Protein AF-A0ABD3T5F2-F1 (afdb_monomer)

InterPro domains:
  IPR038213 IFI6/IFI27-like domain superfamily [G3DSA:6.10.110.10] (235-286)
  IPR051712 Mono-ADP-ribosyltransferase and antiviral protein [PTHR45740] (71-198)

Secondary structure (DSSP, 8-state):
-PPPPPPP-----------------------------------------S-------S----TT-----S--SSEEEEPPTTSHHHHHHHHHHHHTT-EEEEEEEEE-HHHHHHHHHHHHHHHHHH-TT---EEEEEEEE--S-HHHHHHH---GGGS---TT-S-EEEESSHHHHHHHHTTS-TTSPPEEEEEEEEEPTT---TT--EEEES-GGGEEEEEEEEEE--HHHHHHHTTS-HHHHHHHHHHHHHHHHHHHHHHHHHHHHTT---HHHHHHHHHHHHHHHHHHH--

pLDDT: mean 71.48, std 24.85, range [22.48, 98.62]

Foldseek 3Di:
DDDDDDDDDDDDDDDDDDDDDDDDDDDDDDDDDDDDDDDDDDDDDDDDDPDDDPPDPPDDDDPPPDPQPVPDQKDKAKDDPPPPVVVVVQVLCVVVVWAFDTKIFIGGVVLVVLLVVVVVVVCVVVDVPDDWDKDWWKAWALDDPVCCSNPNDDLVRPDDDPPHRKGKTFNRCVVNVVVQVPHDPPDFGKMFTKIFTDDPPDDDPDDGMDIGPDRSRIDGGMIITTDDDVVVVVVCVVQPPVNVVVVVVVVVVVVVVVVVVVVVVVVVVPPPDVVVVVVVVVVVVVVVVVVVVD

Solvent-accessible surface area (backbone atoms only — not comparable to full-atom values): 18739 Å² total; per-residue (Å²): 139,85,88,84,83,85,84,79,87,83,89,80,82,87,85,86,82,89,82,82,91,81,91,80,89,77,90,75,91,76,84,91,77,82,87,85,79,91,87,83,88,79,91,76,97,68,89,81,76,88,81,81,79,76,85,68,81,84,78,76,76,75,91,75,81,64,84,73,69,87,58,71,79,45,47,79,45,74,59,55,87,87,36,71,70,44,48,53,53,49,52,61,34,49,77,69,76,40,47,71,75,47,44,31,40,48,49,31,64,68,56,50,51,48,28,49,53,43,52,52,48,55,35,61,77,63,35,91,85,50,79,79,48,69,43,77,33,26,32,44,53,73,71,57,67,69,56,40,59,77,68,43,67,57,44,87,75,36,73,88,46,101,81,52,67,46,46,65,32,21,73,50,61,69,68,29,48,66,58,30,67,73,35,64,91,85,56,88,49,40,38,35,42,25,45,34,64,52,68,80,85,70,81,55,103,76,68,54,64,49,78,44,80,52,49,52,40,47,39,67,42,32,47,35,28,52,54,75,64,66,70,60,52,62,69,53,63,76,58,49,76,72,50,59,56,45,51,52,49,46,64,58,42,57,60,49,52,59,53,52,54,51,51,53,55,46,65,74,66,75,69,79,52,69,67,59,57,52,52,52,51,52,53,51,53,54,51,55,54,55,63,73,75,108

Mean predicted aligned error: 16.89 Å

Sequence (294 aa):
MCWSANASDGQYDGMLSTETLHTISDNVHTSCSHCPCVNERNQDNRSVPFGQDTDLCPFGLDISGIPVKQQEQYILEELKPGLPEYDTIVANFSRMKIKVTKIVRLQNMGLLERFKAEEDKVKKDRGNDANLIVRYLYHATCIKKKHICENGLDQSSSTHGSKGHSLYFSIDPRKCLQNSMQCNRQDEKMILKCRVILNEQVSPKDLTEYVVHEHRRVLVEYIIFFEVDSEQQANEGGVTEGSVAAKWKSFIGDTRGSWFATAQATAAFGLTNEVTRLMIGLFIGILTMLLHHL

Structure (mmCIF, N/CA/C/O backbone):
data_AF-A0ABD3T5F2-F1
#
_entry.id   AF-A0ABD3T5F2-F1
#
loop_
_atom_site.group_PDB
_atom_site.id
_atom_site.type_symbol
_atom_site.label_atom_id
_atom_site.label_alt_id
_atom_site.label_comp_id
_atom_site.label_asym_id
_atom_site.label_entity_id
_atom_site.label_seq_id
_atom_site.pdbx_PDB_ins_code
_atom_site.Cartn_x
_atom_site.Cartn_y
_atom_site.Cartn_z
_atom_site.occupancy
_atom_site.B_iso_or_equiv
_atom_site.auth_seq_id
_atom_site.auth_comp_id
_atom_site.auth_asym_id
_atom_site.auth_atom_id
_atom_site.pdbx_PDB_model_num
ATOM 1 N N . MET A 1 1 ? 9.177 24.584 18.451 1.00 28.83 1 MET A N 1
ATOM 2 C CA . MET A 1 1 ? 9.431 25.814 17.672 1.00 28.83 1 MET A CA 1
ATOM 3 C C . MET A 1 1 ? 9.346 25.431 16.205 1.00 28.83 1 MET A C 1
ATOM 5 O O . MET A 1 1 ? 10.206 24.696 15.746 1.00 28.83 1 MET A O 1
ATOM 9 N N . CYS A 1 2 ? 8.264 25.804 15.519 1.00 22.48 2 CYS A N 1
ATOM 10 C CA . CYS A 1 2 ? 8.088 25.536 14.090 1.00 22.48 2 CYS A CA 1
ATOM 11 C C . CYS A 1 2 ? 8.539 26.767 13.306 1.00 22.48 2 CYS A C 1
ATOM 13 O O . CYS A 1 2 ? 8.088 27.872 13.602 1.00 22.48 2 CYS A O 1
ATOM 15 N N . TRP A 1 3 ? 9.423 26.579 12.332 1.00 23.50 3 TRP A N 1
ATOM 16 C CA . TRP A 1 3 ? 9.768 27.609 11.358 1.00 23.50 3 TRP A CA 1
ATOM 17 C C . TRP A 1 3 ? 8.867 27.462 10.134 1.00 23.50 3 TRP A C 1
ATOM 19 O O . TRP A 1 3 ? 8.753 26.378 9.569 1.00 23.50 3 TRP A O 1
ATOM 29 N N . SER A 1 4 ? 8.218 28.564 9.758 1.00 25.14 4 SER A N 1
ATOM 30 C CA . SER A 1 4 ? 7.523 28.732 8.480 1.00 25.14 4 SER A CA 1
ATOM 31 C C . SER A 1 4 ? 8.441 29.543 7.573 1.00 25.14 4 SER A C 1
ATOM 33 O O . SER A 1 4 ? 8.843 30.641 7.952 1.00 25.14 4 SER A O 1
ATOM 35 N N . ALA A 1 5 ? 8.793 29.006 6.408 1.00 29.17 5 ALA A N 1
ATOM 36 C CA . ALA A 1 5 ? 9.503 29.751 5.378 1.00 29.17 5 ALA A CA 1
ATOM 37 C C . ALA A 1 5 ? 8.500 30.181 4.302 1.00 29.17 5 ALA A C 1
ATOM 39 O O . ALA A 1 5 ? 7.864 29.345 3.662 1.00 29.17 5 ALA A O 1
ATOM 40 N N . ASN A 1 6 ? 8.365 31.499 4.151 1.00 26.34 6 ASN A N 1
ATOM 41 C CA . ASN A 1 6 ? 7.679 32.153 3.045 1.00 26.34 6 ASN A CA 1
ATOM 42 C C . ASN A 1 6 ? 8.460 31.900 1.750 1.00 26.34 6 ASN A C 1
ATOM 44 O O . ASN A 1 6 ? 9.657 32.179 1.694 1.00 26.34 6 ASN A O 1
ATOM 48 N N . ALA A 1 7 ? 7.777 31.416 0.716 1.00 29.95 7 ALA A N 1
ATOM 49 C CA . ALA A 1 7 ? 8.278 31.434 -0.651 1.00 29.95 7 ALA A CA 1
ATOM 50 C C . ALA A 1 7 ? 7.695 32.665 -1.354 1.00 29.95 7 ALA A C 1
ATOM 52 O O . ALA A 1 7 ? 6.478 32.806 -1.452 1.00 29.95 7 ALA A O 1
ATOM 53 N N . SER A 1 8 ? 8.574 33.566 -1.783 1.00 31.08 8 SER A N 1
ATOM 54 C CA . SER A 1 8 ? 8.256 34.750 -2.577 1.00 31.08 8 SER A CA 1
ATOM 55 C C . SER A 1 8 ? 8.452 34.474 -4.068 1.00 31.08 8 SER A C 1
ATOM 57 O O . SER A 1 8 ? 9.501 33.975 -4.473 1.00 31.08 8 SER A O 1
ATOM 59 N N . ASP A 1 9 ? 7.413 34.829 -4.817 1.00 32.81 9 ASP A N 1
ATOM 60 C CA . ASP A 1 9 ? 7.273 35.151 -6.240 1.00 32.81 9 ASP A CA 1
ATOM 61 C C . ASP A 1 9 ? 8.496 35.029 -7.165 1.00 32.81 9 ASP A C 1
ATOM 63 O O . ASP A 1 9 ? 9.466 35.782 -7.081 1.00 32.81 9 ASP A O 1
ATOM 67 N N . GLY A 1 10 ? 8.359 34.130 -8.145 1.00 32.34 10 GLY A N 1
ATOM 68 C CA . GLY A 1 10 ? 9.157 34.076 -9.367 1.00 32.34 10 GLY A CA 1
ATOM 69 C C . GLY A 1 10 ? 8.292 34.423 -10.578 1.00 32.34 10 GLY A C 1
ATOM 70 O O . GLY A 1 10 ? 7.458 33.633 -11.012 1.00 32.34 10 GLY A O 1
ATOM 71 N N . GLN A 1 11 ? 8.508 35.628 -11.089 1.00 29.92 11 GLN A N 1
ATOM 72 C CA . GLN A 1 11 ? 7.936 36.242 -12.282 1.00 29.92 11 GLN A CA 1
ATOM 73 C C . GLN A 1 11 ? 8.409 35.514 -13.557 1.00 29.92 11 GLN A C 1
ATOM 75 O O . GLN A 1 11 ? 9.611 35.361 -13.764 1.00 29.92 11 GLN A O 1
ATOM 80 N N . TYR A 1 12 ? 7.482 35.085 -14.419 1.00 32.47 12 TYR A N 1
ATOM 81 C CA . TYR A 1 12 ? 7.777 34.632 -15.784 1.00 32.47 12 TYR A CA 1
ATOM 82 C C . TYR A 1 12 ? 6.865 35.376 -16.763 1.00 32.47 12 TYR A C 1
ATOM 84 O O . TYR A 1 12 ? 5.653 35.163 -16.783 1.00 32.47 12 TYR A O 1
ATOM 92 N N . ASP A 1 13 ? 7.478 36.268 -17.542 1.00 32.16 13 ASP A N 1
ATOM 93 C CA . ASP A 1 13 ? 6.874 36.971 -18.673 1.00 32.16 13 ASP A CA 1
ATOM 94 C C . ASP A 1 13 ? 6.954 36.122 -19.951 1.00 32.16 13 ASP A C 1
ATOM 96 O O . ASP A 1 13 ? 7.803 35.240 -20.097 1.00 32.16 13 ASP A O 1
ATOM 100 N N . GLY A 1 14 ? 6.004 36.380 -20.848 1.00 30.50 14 GLY A N 1
ATOM 101 C CA . GLY A 1 14 ? 5.586 35.496 -21.930 1.00 30.50 14 GLY A CA 1
ATOM 102 C C . GLY A 1 14 ? 6.513 35.391 -23.142 1.00 30.50 14 GLY A C 1
ATOM 103 O O . GLY A 1 14 ? 7.480 36.124 -23.294 1.00 30.50 14 GLY A O 1
ATOM 104 N N . MET A 1 15 ? 6.114 34.534 -24.084 1.00 28.25 15 MET A N 1
ATOM 105 C CA . MET A 1 15 ? 5.840 34.972 -25.456 1.00 28.25 15 MET A CA 1
ATOM 106 C C . MET A 1 15 ? 5.037 33.922 -26.233 1.00 28.25 15 MET A C 1
ATOM 108 O O . MET A 1 15 ? 5.179 32.716 -26.056 1.00 28.25 15 MET A O 1
ATOM 112 N N . LEU A 1 16 ? 4.156 34.461 -27.071 1.00 31.14 16 LEU A N 1
ATOM 113 C CA . LEU A 1 16 ? 3.182 33.821 -27.942 1.00 31.14 16 LEU A CA 1
ATOM 114 C C . LEU A 1 16 ? 3.845 33.160 -29.161 1.00 31.14 16 LEU A C 1
ATOM 116 O O . LEU A 1 16 ? 4.722 33.763 -29.774 1.00 31.14 16 LEU A O 1
ATOM 120 N N . SER A 1 17 ? 3.290 32.040 -29.627 1.00 31.95 17 SER A N 1
ATOM 121 C CA . SER A 1 17 ? 3.065 31.859 -31.065 1.00 31.95 17 SER A CA 1
ATOM 122 C C . SER A 1 17 ? 1.793 31.052 -31.307 1.00 31.95 17 SER A C 1
ATOM 124 O O . SER A 1 17 ? 1.679 29.882 -30.949 1.00 31.95 17 SER A O 1
ATOM 126 N N . THR A 1 18 ? 0.825 31.732 -31.902 1.00 33.09 18 THR A N 1
ATOM 127 C CA . THR A 1 18 ? -0.340 31.191 -32.594 1.00 33.09 18 THR A CA 1
ATOM 128 C C . THR A 1 18 ? 0.095 30.368 -33.798 1.00 33.09 18 THR A C 1
ATOM 130 O O . THR A 1 18 ? 0.932 30.866 -34.539 1.00 33.09 18 THR A O 1
ATOM 133 N N . GLU A 1 19 ? -0.533 29.218 -34.057 1.00 32.22 19 GLU A N 1
ATOM 134 C CA . GLU A 1 19 ? -0.834 28.781 -35.428 1.00 32.22 19 GLU A CA 1
ATOM 135 C C . GLU A 1 19 ? -1.902 27.662 -35.472 1.00 32.22 19 GLU A C 1
ATOM 137 O O . GLU A 1 19 ? -1.758 26.587 -34.901 1.00 32.22 19 GLU A O 1
ATOM 142 N N . THR A 1 20 ? -2.986 28.004 -36.174 1.00 32.91 20 THR A N 1
ATOM 143 C CA . THR A 1 20 ? -3.736 27.205 -37.160 1.00 32.91 20 THR A CA 1
ATOM 144 C C . THR A 1 20 ? -4.578 25.999 -36.715 1.00 32.91 20 THR A C 1
ATOM 146 O O . THR A 1 20 ? -4.135 24.857 -36.637 1.00 32.91 20 THR A O 1
ATOM 149 N N . LEU A 1 21 ? -5.881 26.281 -36.576 1.00 28.44 21 LEU A N 1
ATOM 150 C CA . LEU A 1 21 ? -7.000 25.339 -36.636 1.00 28.44 21 LEU A CA 1
ATOM 151 C C . LEU A 1 21 ? -7.127 24.706 -38.033 1.00 28.44 21 LEU A C 1
ATOM 153 O O . LEU A 1 21 ? -7.341 25.418 -39.012 1.00 28.44 21 LEU A O 1
ATOM 157 N N . HIS A 1 22 ? -7.161 23.375 -38.091 1.00 32.00 22 HIS A N 1
ATOM 158 C CA . HIS A 1 22 ? -7.867 22.646 -39.142 1.00 32.00 22 HIS A CA 1
ATOM 159 C C . HIS A 1 22 ? -8.922 21.738 -38.514 1.00 32.00 22 HIS A C 1
ATOM 161 O O . HIS A 1 22 ? -8.627 20.800 -37.779 1.00 32.00 22 HIS A O 1
ATOM 167 N N . THR A 1 23 ? -10.175 22.073 -38.799 1.00 31.78 23 THR A N 1
ATOM 168 C CA . THR A 1 23 ? -11.369 21.298 -38.485 1.00 31.78 23 THR A CA 1
ATOM 169 C C . THR A 1 23 ? -11.531 20.231 -39.563 1.00 31.78 23 THR A C 1
ATOM 171 O O . THR A 1 23 ? -11.734 20.570 -40.727 1.00 31.78 23 THR A O 1
ATOM 174 N N . ILE A 1 24 ? -11.459 18.954 -39.194 1.00 32.56 24 ILE A N 1
ATOM 175 C CA . ILE A 1 24 ? -12.004 17.861 -40.006 1.00 32.56 24 ILE A CA 1
ATOM 176 C C . ILE A 1 24 ? -12.948 17.084 -39.099 1.00 32.56 24 ILE A C 1
ATOM 178 O O . ILE A 1 24 ? -12.547 16.464 -38.116 1.00 32.56 24 ILE A O 1
ATOM 182 N N . SER A 1 25 ? -14.230 17.238 -39.408 1.00 33.00 25 SER A N 1
ATOM 183 C CA . SER A 1 25 ? -15.340 16.476 -38.863 1.00 33.00 25 SER A CA 1
ATOM 184 C C . SER A 1 25 ? -15.449 15.218 -39.708 1.00 33.00 25 SER A C 1
ATOM 186 O O . SER A 1 25 ? -15.743 15.350 -40.893 1.00 33.00 25 SER A O 1
ATOM 188 N N . ASP A 1 26 ? -15.294 14.043 -39.107 1.00 33.06 26 ASP A N 1
ATOM 189 C CA . ASP A 1 26 ? -15.784 12.806 -39.703 1.00 33.06 26 ASP A CA 1
ATOM 190 C C . ASP A 1 26 ? -16.545 11.978 -38.667 1.00 33.06 26 ASP A C 1
ATOM 192 O O . ASP A 1 26 ? -16.041 11.586 -37.613 1.00 33.06 26 ASP A O 1
ATOM 196 N N . ASN A 1 27 ? -17.815 11.767 -39.007 1.00 37.28 27 ASN A N 1
ATOM 197 C CA . ASN A 1 27 ? -18.759 10.869 -38.370 1.00 37.28 27 ASN A CA 1
ATOM 198 C C . ASN A 1 27 ? -18.234 9.434 -38.410 1.00 37.28 27 ASN A C 1
ATOM 200 O O . ASN A 1 27 ? -18.050 8.878 -39.491 1.00 37.28 27 ASN A O 1
ATOM 204 N N . VAL A 1 28 ? -18.141 8.784 -37.251 1.00 38.09 28 VAL A N 1
ATOM 205 C CA . VAL A 1 28 ? -18.078 7.323 -37.188 1.00 38.09 28 VAL A CA 1
ATOM 206 C C . VAL A 1 28 ? -19.118 6.820 -36.191 1.00 38.09 28 VAL A C 1
ATOM 208 O O . VAL A 1 28 ? -18.902 6.756 -34.983 1.00 38.09 28 VAL A O 1
ATOM 211 N N . HIS A 1 29 ? -20.270 6.432 -36.736 1.00 37.03 29 HIS A N 1
ATOM 212 C CA . HIS A 1 29 ? -21.126 5.421 -36.133 1.00 37.03 29 HIS A CA 1
ATOM 213 C C . HIS A 1 29 ? -20.368 4.090 -36.158 1.00 37.03 29 HIS A C 1
ATOM 215 O O . HIS A 1 29 ? -20.123 3.558 -37.238 1.00 37.03 29 HIS A O 1
ATOM 221 N N . THR A 1 30 ? -20.056 3.514 -34.994 1.00 37.28 30 THR A N 1
ATOM 222 C CA . THR A 1 30 ? -19.816 2.066 -34.917 1.00 37.28 30 THR A CA 1
ATOM 223 C C . THR A 1 30 ? -20.655 1.472 -33.801 1.00 37.28 30 THR A C 1
ATOM 225 O O . THR A 1 30 ? -20.531 1.810 -32.627 1.00 37.28 30 THR A O 1
ATOM 228 N N . SER A 1 31 ? -21.573 0.623 -34.235 1.00 33.50 31 SER A N 1
ATOM 229 C CA . SER A 1 31 ? -22.502 -0.180 -33.463 1.00 33.50 31 SER A CA 1
ATOM 230 C C . SER A 1 31 ? -21.791 -1.155 -32.528 1.00 33.50 31 SER A C 1
ATOM 232 O O . SER A 1 31 ? -20.887 -1.884 -32.930 1.00 33.50 31 SER A O 1
ATOM 234 N N . CYS A 1 32 ? -22.283 -1.203 -31.294 1.00 36.16 32 CYS A N 1
ATOM 235 C CA . CYS A 1 32 ? -22.024 -2.246 -30.316 1.00 36.16 32 CYS A CA 1
ATOM 236 C C . CYS A 1 32 ? -22.645 -3.569 -30.795 1.00 36.16 32 CYS A C 1
ATOM 238 O O . CYS A 1 32 ? -23.859 -3.651 -30.988 1.00 36.16 32 CYS A O 1
ATOM 240 N N . SER A 1 33 ? -21.830 -4.609 -30.975 1.00 34.91 33 SER A N 1
ATOM 241 C CA . SER A 1 33 ? -22.320 -5.968 -31.203 1.00 34.91 33 SER A CA 1
ATOM 242 C C . SER A 1 33 ? -21.349 -7.013 -30.648 1.00 34.91 33 SER A C 1
ATOM 244 O O . SER A 1 33 ? -20.241 -7.155 -31.150 1.00 34.91 33 SER A O 1
ATOM 246 N N . HIS A 1 34 ? -21.858 -7.783 -29.680 1.00 34.38 34 HIS A N 1
ATOM 247 C CA . HIS A 1 34 ? -21.460 -9.145 -29.297 1.00 34.38 34 HIS A CA 1
ATOM 248 C 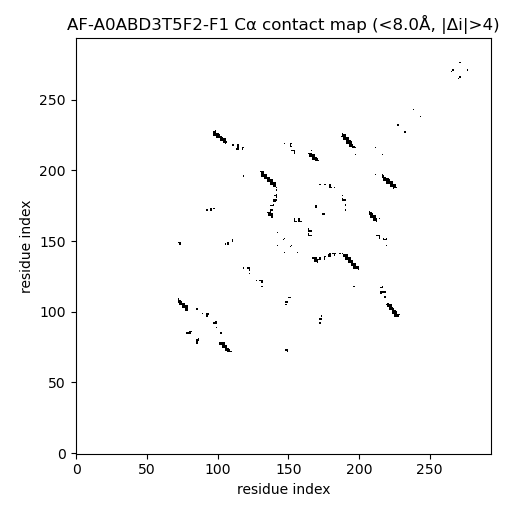C . HIS A 1 34 ? -20.176 -9.346 -28.468 1.00 34.38 34 HIS A C 1
ATOM 250 O O . HIS A 1 34 ? -19.074 -9.475 -28.990 1.00 34.38 34 HIS A O 1
ATOM 256 N N . CYS A 1 35 ? -20.379 -9.554 -27.160 1.00 32.34 35 CYS A N 1
ATOM 257 C CA . CYS A 1 35 ? -19.562 -10.453 -26.342 1.00 32.34 35 CYS A CA 1
ATOM 258 C C . CYS A 1 35 ? -20.026 -11.905 -26.550 1.00 32.34 35 CYS A C 1
ATOM 260 O O . CYS A 1 35 ? -21.187 -12.200 -26.252 1.00 32.34 35 CYS A O 1
ATOM 262 N N . PRO A 1 36 ? -19.146 -12.836 -26.947 1.00 43.31 36 PRO A N 1
ATOM 263 C CA . PRO A 1 36 ? -19.339 -14.250 -26.687 1.00 43.31 36 PRO A CA 1
ATOM 264 C C . PRO A 1 36 ? -18.500 -14.664 -25.472 1.00 43.31 36 PRO A C 1
ATOM 266 O O . PRO A 1 36 ? -17.280 -14.796 -25.537 1.00 43.31 36 PRO A O 1
ATOM 269 N N . CYS A 1 37 ? -19.178 -14.878 -24.348 1.00 32.53 37 CYS A N 1
ATOM 270 C CA . CYS A 1 37 ? -18.655 -15.692 -23.260 1.00 32.53 37 CYS A CA 1
ATOM 271 C C . CYS A 1 37 ? -18.854 -17.181 -23.610 1.00 32.53 37 CYS A C 1
ATOM 273 O O . CYS A 1 37 ? -19.873 -17.530 -24.202 1.00 32.53 37 CYS A O 1
ATOM 275 N N . VAL A 1 38 ? -17.962 -18.035 -23.090 1.00 34.22 38 VAL A N 1
ATOM 276 C CA . VAL A 1 38 ? -18.136 -19.488 -22.849 1.00 34.22 38 VAL A CA 1
ATOM 277 C C . VAL A 1 38 ? -17.776 -20.449 -24.000 1.00 34.22 38 VAL A C 1
ATOM 279 O O . VAL A 1 38 ? -18.595 -20.723 -24.869 1.00 34.22 38 VAL A O 1
ATOM 282 N N . ASN A 1 39 ? -16.573 -21.044 -23.933 1.00 31.69 39 ASN A N 1
ATOM 283 C CA . ASN A 1 39 ? -16.289 -22.483 -23.703 1.00 31.69 39 ASN A CA 1
ATOM 284 C C . ASN A 1 39 ? -14.924 -22.877 -24.302 1.00 31.69 39 ASN A C 1
ATOM 286 O O . ASN A 1 39 ? -14.735 -22.746 -25.500 1.00 31.69 39 ASN A O 1
ATOM 290 N N . GLU A 1 40 ? -14.025 -23.457 -23.502 1.00 33.22 40 GLU A N 1
ATOM 291 C CA . GLU A 1 40 ? -13.683 -24.882 -23.638 1.00 33.22 40 GLU A CA 1
ATOM 292 C C . GLU A 1 40 ? -12.780 -25.372 -22.498 1.00 33.22 40 GLU A C 1
ATOM 294 O O . GLU A 1 40 ? -11.864 -24.700 -22.027 1.00 33.22 40 GLU A O 1
ATOM 299 N N . ARG A 1 41 ? -13.124 -26.570 -22.023 1.00 39.78 41 ARG A N 1
ATOM 300 C CA . ARG A 1 41 ? -12.440 -27.342 -20.991 1.00 39.78 41 ARG A CA 1
ATOM 301 C C . ARG A 1 41 ? -11.144 -27.899 -21.567 1.00 39.78 41 ARG A C 1
ATOM 303 O O . ARG A 1 41 ? -11.191 -28.546 -22.606 1.00 39.78 41 ARG A O 1
ATOM 310 N N . ASN A 1 42 ? -10.048 -27.812 -20.821 1.00 36.59 42 ASN A N 1
ATOM 311 C CA . ASN A 1 42 ? -9.025 -28.845 -20.905 1.00 36.59 42 ASN A CA 1
ATOM 312 C C . ASN A 1 42 ? -8.476 -29.144 -19.506 1.00 36.59 42 ASN A C 1
ATOM 314 O O . ASN A 1 42 ? -7.996 -28.255 -18.805 1.00 36.59 42 ASN A O 1
ATOM 318 N N . GLN A 1 43 ? -8.670 -30.388 -19.075 1.00 38.97 43 GLN A N 1
ATOM 319 C CA . GLN A 1 43 ? -8.193 -30.922 -17.807 1.00 38.97 43 GLN A CA 1
ATOM 320 C C . GLN A 1 43 ? -6.776 -31.438 -18.022 1.00 38.97 43 GLN A C 1
ATOM 322 O O . GLN A 1 43 ? -6.607 -32.394 -18.766 1.00 38.97 43 GLN A O 1
ATOM 327 N N . ASP A 1 44 ? -5.799 -30.875 -17.316 1.00 34.31 44 ASP A N 1
ATOM 328 C CA . ASP A 1 44 ? -4.543 -31.572 -17.055 1.00 34.31 44 ASP A CA 1
ATOM 329 C C . ASP A 1 44 ? -4.094 -31.337 -15.611 1.00 34.31 44 ASP A C 1
ATOM 331 O O . ASP A 1 44 ? -3.871 -30.217 -15.148 1.00 34.31 44 ASP A O 1
ATOM 335 N N . ASN A 1 45 ? -3.999 -32.452 -14.888 1.00 44.78 45 ASN A N 1
ATOM 336 C CA . ASN A 1 45 ? -3.545 -32.564 -13.510 1.00 44.78 45 ASN A CA 1
ATOM 337 C C . ASN A 1 45 ? -2.057 -32.198 -13.404 1.00 44.78 45 ASN A C 1
ATOM 339 O O . ASN A 1 45 ? -1.187 -33.027 -13.676 1.00 44.78 45 ASN A O 1
ATOM 343 N N . ARG A 1 46 ? -1.753 -30.993 -12.912 1.00 35.25 46 ARG A N 1
ATOM 344 C CA . ARG A 1 46 ? -0.470 -30.676 -12.268 1.00 35.25 46 ARG A CA 1
ATOM 345 C C . ARG A 1 46 ? -0.700 -29.833 -11.015 1.00 35.25 46 ARG A C 1
ATOM 347 O O . ARG A 1 46 ? -1.507 -28.913 -10.997 1.00 35.25 46 ARG A O 1
ATOM 354 N N . SER A 1 47 ? 0.018 -30.206 -9.961 1.00 36.94 47 SER A N 1
ATOM 355 C CA . SER A 1 47 ? 0.053 -29.590 -8.633 1.00 36.94 47 SER A CA 1
ATOM 356 C C . SER A 1 47 ? 0.126 -28.058 -8.676 1.00 36.94 47 SER A C 1
ATOM 358 O O . SER A 1 47 ? 1.053 -27.496 -9.258 1.00 36.94 47 SER A O 1
ATOM 360 N N . VAL A 1 48 ? -0.842 -27.419 -8.018 1.00 33.81 48 VAL A N 1
ATOM 361 C CA . VAL A 1 48 ? -1.070 -25.969 -7.968 1.00 33.81 48 VAL A CA 1
ATOM 362 C C . VAL A 1 48 ? 0.010 -25.272 -7.119 1.00 33.81 48 VAL A C 1
ATOM 364 O O . VAL A 1 48 ? 0.136 -25.598 -5.936 1.00 33.81 48 VAL A O 1
ATOM 367 N N . PRO A 1 49 ? 0.781 -24.307 -7.656 1.00 40.88 49 PRO A N 1
ATOM 368 C CA . PRO A 1 49 ? 1.563 -23.391 -6.839 1.00 40.88 49 PRO A CA 1
ATOM 369 C C . PRO A 1 49 ? 0.661 -22.264 -6.308 1.00 40.88 49 PRO A C 1
ATOM 371 O O . PRO A 1 49 ? -0.282 -21.833 -6.966 1.00 40.88 49 PRO A O 1
ATOM 374 N N . PHE A 1 50 ? 0.950 -21.805 -5.091 1.00 44.00 50 PHE A N 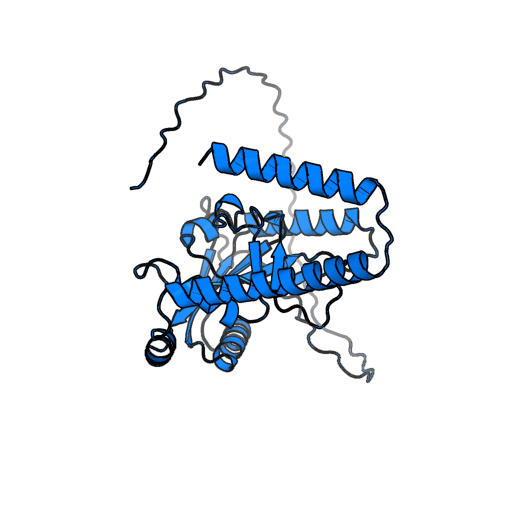1
ATOM 375 C CA . PHE A 1 50 ? 0.252 -20.724 -4.393 1.00 44.00 50 PHE A CA 1
ATOM 376 C C . PHE A 1 50 ? -0.018 -19.485 -5.278 1.00 44.00 50 PHE A C 1
ATOM 378 O O . PHE A 1 50 ? 0.925 -18.862 -5.757 1.00 44.00 50 PHE A O 1
ATOM 385 N N . GLY A 1 51 ? -1.299 -19.100 -5.381 1.00 40.84 51 GLY A N 1
ATOM 386 C CA . GLY A 1 51 ? -1.773 -17.729 -5.623 1.00 40.84 51 GLY A CA 1
ATOM 387 C C . GLY A 1 51 ? -1.576 -17.152 -7.028 1.00 40.84 51 GLY A C 1
ATOM 388 O O . GLY A 1 51 ? -0.709 -16.308 -7.222 1.00 40.84 51 GLY A O 1
ATOM 389 N N . GLN A 1 52 ? -2.429 -17.536 -7.980 1.00 35.62 52 GLN A N 1
ATOM 390 C CA . GLN A 1 52 ? -2.708 -16.711 -9.159 1.00 35.62 52 GLN A CA 1
ATOM 391 C C . GLN A 1 52 ? -3.958 -15.879 -8.863 1.00 35.62 52 GLN A C 1
ATOM 393 O O . GLN A 1 52 ? -5.070 -16.407 -8.853 1.00 35.62 52 GLN A O 1
ATOM 398 N N . ASP A 1 53 ? -3.757 -14.597 -8.560 1.00 45.16 53 ASP A N 1
ATOM 399 C CA . ASP A 1 53 ? -4.836 -13.616 -8.506 1.00 45.16 53 ASP A CA 1
ATOM 400 C C . ASP A 1 53 ? -5.430 -13.487 -9.915 1.00 45.16 53 ASP A C 1
ATOM 402 O O . ASP A 1 53 ? -4.721 -13.232 -10.887 1.00 45.16 53 ASP A O 1
ATOM 406 N N . THR A 1 54 ? -6.732 -13.722 -10.040 1.00 39.69 54 THR A N 1
ATOM 407 C CA . THR A 1 54 ? -7.477 -13.506 -11.281 1.00 39.69 54 THR A CA 1
ATOM 408 C C . THR A 1 54 ? -7.445 -12.023 -11.638 1.00 39.69 54 THR A C 1
ATOM 410 O O . THR A 1 54 ? -7.919 -11.204 -10.848 1.00 39.69 54 THR A O 1
ATOM 413 N N . ASP A 1 55 ? -6.936 -11.695 -12.826 1.00 41.16 55 ASP A N 1
ATOM 414 C CA . ASP A 1 55 ? -7.003 -10.366 -13.438 1.00 41.16 55 ASP A CA 1
ATOM 415 C C . ASP A 1 55 ? -8.471 -9.945 -13.635 1.00 41.16 55 ASP A C 1
ATOM 417 O O . ASP A 1 55 ? -9.087 -10.166 -14.679 1.00 41.16 55 ASP A O 1
ATOM 421 N N . LEU A 1 56 ? -9.066 -9.353 -12.599 1.00 44.53 56 LEU A N 1
ATOM 422 C CA . LEU A 1 56 ? -10.323 -8.625 -12.710 1.00 44.53 56 LEU A CA 1
ATOM 423 C C . LEU A 1 56 ? -10.061 -7.377 -13.561 1.00 44.53 56 LEU A C 1
ATOM 425 O O . LEU A 1 56 ? -9.214 -6.553 -13.215 1.00 44.53 56 LEU A O 1
ATOM 429 N N . CYS A 1 57 ? -10.779 -7.247 -14.681 1.00 41.81 57 CYS A N 1
ATOM 430 C CA . CYS A 1 57 ? -10.723 -6.075 -15.552 1.00 41.81 57 CYS A CA 1
ATOM 431 C C . CYS A 1 57 ? -10.885 -4.785 -14.728 1.00 41.81 57 CYS A C 1
ATOM 433 O O . CYS A 1 57 ? -11.925 -4.607 -14.083 1.00 41.81 57 CYS A O 1
ATOM 435 N N . PRO A 1 58 ? -9.902 -3.870 -14.741 1.00 48.00 58 PRO A N 1
ATOM 436 C CA . PRO A 1 58 ? -9.979 -2.668 -13.945 1.00 48.00 58 PRO A CA 1
ATOM 437 C C . PRO A 1 58 ? -10.782 -1.633 -14.743 1.00 48.00 58 PRO A C 1
ATOM 439 O O . PRO A 1 58 ? -10.316 -1.117 -15.753 1.00 48.00 58 PRO A O 1
ATOM 442 N N . PHE A 1 59 ? -11.986 -1.331 -14.257 1.00 56.38 59 PHE A N 1
ATOM 443 C CA . PHE A 1 59 ? -12.780 -0.145 -14.608 1.00 56.38 59 PHE A CA 1
ATOM 444 C C . PHE A 1 59 ? -13.527 -0.208 -15.953 1.00 56.38 59 PHE A C 1
ATOM 446 O O . PHE A 1 59 ? -13.138 0.373 -16.964 1.00 56.38 59 PHE A O 1
ATOM 453 N N . GLY A 1 60 ? -14.679 -0.884 -15.926 1.00 41.31 60 GLY A N 1
ATOM 454 C CA . GLY A 1 60 ? -15.754 -0.645 -16.884 1.00 41.31 60 GLY A CA 1
ATOM 455 C C . GLY A 1 60 ? -16.421 0.709 -16.624 1.00 41.31 60 GLY A C 1
ATOM 456 O O . GLY A 1 60 ? -16.586 1.112 -15.475 1.00 41.31 60 GLY A O 1
ATOM 457 N N . LEU A 1 61 ? -16.770 1.382 -17.721 1.00 46.53 61 LEU A N 1
ATOM 458 C CA . LEU A 1 61 ? -17.573 2.602 -17.827 1.00 46.53 61 LEU A CA 1
ATOM 459 C C . LEU A 1 61 ? -18.625 2.742 -16.710 1.00 46.53 61 LEU A C 1
ATOM 461 O O . LEU A 1 61 ? -19.331 1.785 -16.390 1.00 46.53 61 LEU A O 1
ATOM 465 N N . ASP A 1 62 ? -18.763 3.956 -16.171 1.00 48.62 62 ASP A N 1
ATOM 466 C CA . ASP A 1 62 ? -19.872 4.334 -15.290 1.00 48.62 62 ASP A CA 1
ATOM 467 C C . ASP A 1 62 ? -21.214 3.949 -15.944 1.00 48.62 62 ASP A C 1
ATOM 469 O O . ASP A 1 62 ? -21.534 4.374 -17.057 1.00 48.62 62 ASP A O 1
ATOM 473 N N . ILE A 1 63 ? -21.992 3.133 -15.225 1.00 55.19 63 ILE A N 1
ATOM 474 C CA . ILE A 1 63 ? -23.302 2.583 -15.609 1.00 55.19 63 ILE A CA 1
ATOM 475 C C . ILE A 1 63 ? -24.320 3.692 -15.959 1.00 55.19 63 ILE A C 1
ATOM 477 O O . ILE A 1 63 ? -25.340 3.417 -16.589 1.00 55.19 63 ILE A O 1
ATOM 481 N N . SER A 1 64 ? -24.073 4.947 -15.577 1.00 60.31 64 SER A N 1
ATOM 482 C CA . SER A 1 64 ? -25.058 6.024 -15.667 1.00 60.31 64 SER A CA 1
ATOM 483 C C . SER A 1 64 ? -25.061 6.833 -16.970 1.00 60.31 64 SER A C 1
ATOM 485 O O . SER A 1 64 ? -26.049 7.518 -17.231 1.00 60.31 64 SER A O 1
ATOM 487 N N . GLY A 1 65 ? -24.014 6.787 -17.807 1.00 45.03 65 GLY A N 1
ATOM 488 C CA . GLY A 1 65 ? -23.965 7.582 -19.049 1.00 45.03 65 GLY A CA 1
ATOM 489 C C . GLY A 1 65 ? -24.094 9.105 -18.843 1.00 45.03 65 GLY A C 1
ATOM 490 O O . GLY A 1 65 ? -24.418 9.833 -19.783 1.00 45.03 65 GLY A O 1
ATOM 491 N N . ILE A 1 66 ? -23.868 9.598 -17.621 1.00 48.78 66 ILE A N 1
ATOM 492 C CA . ILE A 1 66 ? -23.929 11.022 -17.276 1.00 48.78 66 ILE A CA 1
ATOM 493 C C . ILE A 1 66 ? -22.566 11.655 -17.597 1.00 48.78 66 ILE A C 1
ATOM 495 O O . ILE A 1 66 ? -21.537 11.071 -17.254 1.00 48.78 66 ILE A O 1
ATOM 499 N N . PRO A 1 67 ? -22.509 12.850 -18.223 1.00 45.31 67 PRO A N 1
ATOM 500 C CA . PRO A 1 67 ? -21.250 13.548 -18.436 1.00 45.31 67 PRO A CA 1
ATOM 501 C C . PRO A 1 67 ? -20.564 13.785 -17.090 1.00 45.31 67 PRO A C 1
ATOM 503 O O . PRO A 1 67 ? -21.051 14.529 -16.235 1.00 45.31 67 PRO A O 1
ATOM 506 N N . VAL A 1 68 ? -19.425 13.117 -16.937 1.00 49.06 68 VAL A N 1
ATOM 507 C CA . VAL A 1 68 ? -18.433 13.267 -15.879 1.00 49.06 68 VAL A CA 1
ATOM 508 C C . VAL A 1 68 ? -18.141 14.759 -15.691 1.00 49.06 68 VAL A C 1
ATOM 510 O O . VAL A 1 68 ? -17.353 15.354 -16.424 1.00 49.06 68 VAL A O 1
ATOM 513 N N . LYS A 1 69 ? -18.820 15.403 -14.735 1.00 50.41 69 LYS A N 1
ATOM 514 C CA . LYS A 1 69 ? -18.545 16.789 -14.333 1.00 50.41 69 LYS A CA 1
ATOM 515 C C . LYS A 1 69 ? -17.126 16.836 -13.786 1.00 50.41 69 LYS A C 1
ATOM 517 O O . LYS A 1 69 ? -17.021 16.537 -12.607 1.00 50.41 69 LYS A O 1
ATOM 522 N N . GLN A 1 70 ? -16.103 17.135 -14.607 1.00 53.62 70 GLN A N 1
ATOM 523 C CA . GLN A 1 70 ? -14.677 17.277 -14.224 1.00 53.62 70 GLN A CA 1
ATOM 524 C C . GLN A 1 70 ? -14.404 16.621 -12.862 1.00 53.62 70 GLN A C 1
ATOM 526 O O . GLN A 1 70 ? -14.247 17.299 -11.845 1.00 53.62 70 GLN A O 1
ATOM 531 N N . GLN A 1 71 ? -14.604 15.295 -12.858 1.00 56.56 71 GLN A N 1
ATOM 532 C CA . GLN A 1 71 ? -14.892 14.517 -11.657 1.00 56.56 71 GLN A CA 1
ATOM 533 C C . GLN A 1 71 ? -13.649 14.478 -10.786 1.00 56.56 71 GLN A C 1
ATOM 535 O O . GLN A 1 71 ? -12.526 14.610 -11.271 1.00 56.56 71 GLN A O 1
ATOM 540 N N . GLU A 1 72 ? -13.888 14.338 -9.490 1.00 76.44 72 GLU A N 1
ATOM 541 C CA . GLU A 1 72 ? -12.891 14.210 -8.437 1.00 76.44 72 GLU A CA 1
ATOM 542 C C . GLU A 1 72 ? -11.645 13.438 -8.909 1.00 76.44 72 GLU A C 1
ATOM 544 O O . GLU A 1 72 ? -11.751 12.394 -9.550 1.00 76.44 72 GLU A O 1
ATOM 549 N N . GLN A 1 73 ? -10.449 13.948 -8.584 1.00 91.06 73 GLN A N 1
ATOM 550 C CA . GLN A 1 73 ? -9.166 13.357 -9.005 1.00 91.06 73 GLN A CA 1
ATOM 551 C C . GLN A 1 73 ? -9.000 11.889 -8.566 1.00 91.06 73 GLN A C 1
ATOM 553 O O . GLN A 1 73 ? -8.141 11.174 -9.083 1.00 91.06 73 GLN A O 1
ATOM 558 N N . TYR A 1 74 ? -9.801 11.454 -7.595 1.00 96.00 74 TYR A N 1
ATOM 559 C CA . TYR A 1 74 ? -9.847 10.099 -7.082 1.00 96.00 74 TYR A CA 1
ATOM 560 C C . TYR A 1 74 ? -11.228 9.783 -6.494 1.00 96.00 74 TYR A C 1
ATOM 562 O O . TYR A 1 74 ? -11.928 10.677 -6.025 1.00 96.00 74 TYR A O 1
ATOM 570 N N . ILE A 1 75 ? -11.572 8.497 -6.444 1.00 96.00 75 ILE A N 1
ATOM 571 C CA . ILE A 1 75 ? -12.765 7.957 -5.783 1.00 96.00 75 ILE A CA 1
ATOM 572 C C . ILE A 1 75 ? -12.320 7.141 -4.565 1.00 96.00 75 ILE A C 1
ATOM 574 O O . ILE A 1 75 ? -11.341 6.391 -4.617 1.00 96.00 75 ILE A O 1
ATOM 578 N N . LEU A 1 76 ? -13.042 7.289 -3.453 1.00 97.12 76 LEU A N 1
ATOM 579 C CA . LEU A 1 76 ? -12.856 6.501 -2.236 1.00 97.12 76 LEU A CA 1
ATOM 580 C C . LEU A 1 76 ? -14.072 5.608 -2.012 1.00 97.12 76 LEU A C 1
ATOM 582 O O . LEU A 1 76 ? -15.142 6.089 -1.648 1.00 97.12 76 LEU A O 1
ATOM 586 N N . GLU A 1 77 ? -13.890 4.306 -2.189 1.00 97.56 77 GLU A N 1
ATOM 587 C CA . GLU A 1 77 ? -14.944 3.310 -2.015 1.00 97.56 77 GLU A CA 1
ATOM 588 C C . GLU A 1 77 ? -14.713 2.540 -0.711 1.00 97.56 77 GLU A C 1
ATOM 590 O O . GLU A 1 77 ? -13.701 1.859 -0.547 1.00 97.56 77 GLU A O 1
ATOM 595 N N . GLU A 1 78 ? -15.635 2.651 0.245 1.00 98.31 78 GLU A N 1
ATOM 596 C CA . GLU A 1 78 ? -15.581 1.834 1.458 1.00 98.31 78 GLU A CA 1
ATOM 597 C C . GLU A 1 78 ? -16.015 0.398 1.150 1.00 98.31 78 GLU A C 1
ATOM 599 O O . GLU A 1 78 ? -17.130 0.151 0.683 1.00 98.31 78 GLU A O 1
ATOM 604 N N . LEU A 1 79 ? -15.124 -0.555 1.421 1.00 98.19 79 LEU A N 1
ATOM 605 C CA . LEU A 1 79 ? -15.382 -1.966 1.171 1.00 98.19 79 LEU A CA 1
ATOM 606 C C . LEU A 1 79 ? -16.299 -2.541 2.250 1.00 98.19 79 LEU A C 1
ATOM 608 O O . LEU A 1 79 ? -16.062 -2.369 3.446 1.00 98.19 79 LEU A O 1
ATOM 612 N N . LYS A 1 80 ? -17.322 -3.280 1.817 1.00 98.06 80 LYS A N 1
ATOM 613 C CA . LYS A 1 80 ? -18.278 -3.943 2.710 1.00 98.06 80 LYS A CA 1
ATOM 614 C C . LYS A 1 80 ? -17.808 -5.359 3.085 1.00 98.06 80 LYS A C 1
ATOM 616 O O . LYS A 1 80 ? -17.233 -6.039 2.232 1.00 98.06 80 LYS A O 1
ATOM 621 N N . PRO A 1 81 ? -18.098 -5.832 4.313 1.00 98.12 81 PRO A N 1
ATOM 622 C CA . PRO A 1 81 ? -17.878 -7.225 4.701 1.00 98.12 81 PRO A CA 1
ATOM 623 C C . PRO A 1 81 ? -18.559 -8.222 3.756 1.00 98.12 81 PRO A C 1
ATOM 625 O O . PRO A 1 81 ? -19.651 -7.947 3.251 1.00 98.12 81 PRO A O 1
ATOM 628 N N . GLY A 1 82 ? -17.927 -9.377 3.532 1.00 97.38 82 GLY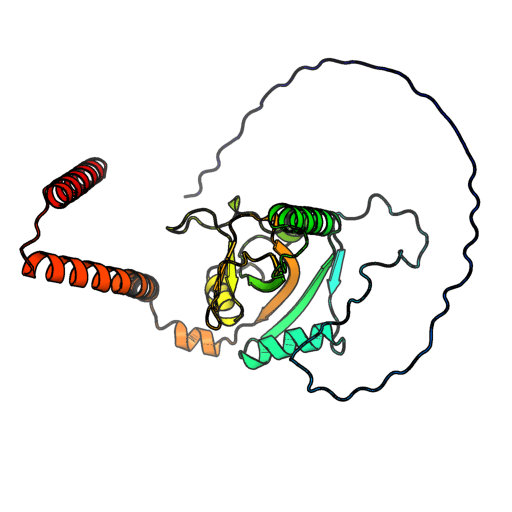 A N 1
ATOM 629 C CA . GLY A 1 82 ? -18.405 -10.413 2.608 1.00 97.38 82 GLY A CA 1
ATOM 630 C C . GLY A 1 82 ? -17.923 -10.246 1.164 1.00 97.38 82 GLY A C 1
ATOM 631 O O . GLY A 1 82 ? -18.131 -11.137 0.341 1.00 97.38 82 GLY A O 1
ATOM 632 N N . LEU A 1 83 ? -17.267 -9.126 0.835 1.00 97.19 83 LEU A N 1
ATOM 633 C CA . LEU A 1 83 ? -16.496 -9.018 -0.401 1.00 97.19 83 LEU A CA 1
ATOM 634 C C . LEU A 1 83 ? -15.165 -9.775 -0.232 1.00 97.19 83 LEU A C 1
ATOM 636 O O . LEU A 1 83 ? -14.458 -9.511 0.745 1.00 97.19 83 LEU A O 1
ATOM 640 N N . PRO A 1 84 ? -14.748 -10.629 -1.192 1.00 97.56 84 PRO A N 1
ATOM 641 C CA . PRO A 1 84 ? -13.519 -11.424 -1.067 1.00 97.56 84 PRO A CA 1
ATOM 642 C C . PRO A 1 84 ? -12.267 -10.596 -0.749 1.00 97.56 84 PRO A C 1
ATOM 644 O O . PRO A 1 84 ? -11.395 -11.017 0.011 1.00 97.56 84 PRO A O 1
ATOM 647 N N . GLU A 1 85 ? -12.188 -9.389 -1.305 1.00 96.62 85 GLU A N 1
ATOM 648 C CA . GLU A 1 85 ? -11.092 -8.452 -1.071 1.00 96.62 85 GLU A CA 1
ATOM 649 C C . GLU A 1 85 ? -11.065 -7.909 0.362 1.00 96.62 85 GLU A C 1
ATOM 651 O O . GLU A 1 85 ? -9.999 -7.877 0.984 1.00 96.62 85 GLU A O 1
ATOM 656 N N . TYR A 1 86 ? -12.232 -7.538 0.904 1.00 98.31 86 TYR A N 1
ATOM 657 C CA . TYR A 1 86 ? -12.374 -7.112 2.297 1.00 98.31 86 TYR A CA 1
ATOM 658 C C . TYR A 1 86 ? -11.948 -8.245 3.231 1.00 98.31 86 TYR A C 1
ATOM 660 O O . TYR A 1 86 ? -11.063 -8.062 4.069 1.00 98.31 86 TYR A O 1
ATOM 668 N N . ASP A 1 87 ? -12.517 -9.435 3.033 1.00 97.81 87 ASP A N 1
ATOM 669 C CA . ASP A 1 87 ? -12.301 -10.590 3.904 1.00 97.81 87 ASP A CA 1
ATOM 670 C C . ASP A 1 87 ? -10.831 -11.033 3.892 1.00 97.81 87 ASP A C 1
ATOM 672 O O . ASP A 1 87 ? -10.263 -11.349 4.938 1.00 97.81 87 ASP A O 1
ATOM 676 N N . THR A 1 88 ? -10.172 -10.974 2.731 1.00 97.50 88 THR A N 1
ATOM 677 C CA . THR A 1 88 ? -8.739 -11.280 2.598 1.00 97.50 88 THR A CA 1
ATOM 678 C C . THR A 1 88 ? -7.874 -10.296 3.383 1.00 97.50 88 THR A C 1
ATOM 680 O O . THR A 1 88 ? -6.945 -10.700 4.089 1.00 97.50 88 THR A O 1
ATOM 683 N N . ILE A 1 89 ? -8.158 -8.992 3.279 1.00 97.81 89 ILE A N 1
ATOM 684 C CA . ILE A 1 89 ? -7.411 -7.968 4.017 1.00 97.81 89 ILE A CA 1
ATOM 685 C C . ILE A 1 89 ? -7.639 -8.138 5.521 1.00 97.81 89 ILE A C 1
ATOM 687 O O . ILE A 1 89 ? -6.663 -8.183 6.272 1.00 97.81 89 ILE A O 1
ATOM 691 N N . VAL A 1 90 ? -8.890 -8.293 5.962 1.00 98.00 90 VAL A N 1
ATOM 692 C CA . VAL A 1 90 ? -9.213 -8.497 7.381 1.00 98.00 90 VAL A CA 1
ATOM 693 C C . VAL A 1 90 ? -8.538 -9.753 7.920 1.00 98.00 90 VAL A C 1
ATOM 695 O O . VAL A 1 90 ? -7.861 -9.668 8.941 1.00 98.00 90 VAL A O 1
ATOM 698 N N . ALA A 1 91 ? -8.608 -10.887 7.218 1.00 97.31 91 ALA A N 1
ATOM 699 C CA . ALA A 1 91 ? -7.974 -12.131 7.653 1.00 97.31 91 ALA A CA 1
ATOM 700 C C . ALA A 1 91 ? -6.457 -11.980 7.866 1.00 97.31 91 ALA A C 1
ATOM 702 O O . ALA A 1 91 ? -5.914 -12.501 8.845 1.00 97.31 91 ALA A O 1
ATOM 703 N N . ASN A 1 92 ? -5.769 -11.234 6.995 1.00 95.88 92 ASN A N 1
ATOM 704 C CA . ASN A 1 92 ? -4.336 -10.968 7.142 1.00 95.88 92 ASN A CA 1
ATOM 705 C C . ASN A 1 92 ? -4.021 -10.140 8.398 1.00 95.88 92 ASN A C 1
ATOM 707 O O . ASN A 1 92 ? -3.054 -10.439 9.097 1.00 95.88 92 ASN A O 1
ATOM 711 N N . PHE A 1 93 ? -4.845 -9.142 8.720 1.00 96.62 93 PHE A N 1
ATOM 712 C CA . PHE A 1 93 ? -4.673 -8.315 9.920 1.00 96.62 93 PHE A CA 1
ATOM 713 C C . PHE A 1 93 ? -5.085 -9.051 11.204 1.00 96.62 93 PHE A C 1
ATOM 715 O O . PHE A 1 93 ? -4.382 -8.966 12.213 1.00 96.62 93 PHE A O 1
ATOM 722 N N . SER A 1 94 ? -6.155 -9.851 11.166 1.00 95.69 94 SER A N 1
ATOM 723 C CA . SER A 1 94 ? -6.620 -10.644 12.310 1.00 95.69 94 SER A CA 1
ATOM 724 C C . SER A 1 94 ? -5.592 -11.682 12.755 1.00 95.69 94 SER A C 1
ATOM 726 O O . SER A 1 94 ? -5.367 -11.837 13.955 1.00 95.69 94 SER A O 1
ATOM 728 N N . ARG A 1 95 ? -4.890 -12.339 11.817 1.00 94.25 95 ARG A N 1
ATOM 729 C CA . ARG A 1 95 ? -3.762 -13.245 12.134 1.00 94.25 95 ARG A CA 1
ATOM 730 C C . ARG A 1 95 ? -2.660 -12.555 12.939 1.00 94.25 95 ARG A C 1
ATOM 732 O O . ARG A 1 95 ? -1.969 -13.203 13.720 1.00 94.25 95 ARG A O 1
ATOM 739 N N . MET A 1 96 ? -2.524 -11.245 12.764 1.00 93.06 96 MET A N 1
ATOM 740 C CA . MET A 1 96 ? -1.545 -10.407 13.447 1.00 93.06 96 MET A CA 1
ATOM 741 C C . MET A 1 96 ? -2.095 -9.714 14.697 1.00 93.06 96 MET A C 1
ATOM 743 O O . MET A 1 96 ? -1.383 -8.909 15.291 1.00 93.06 96 MET A O 1
ATOM 747 N N . LYS A 1 97 ? -3.328 -10.037 15.116 1.00 93.75 97 LYS A N 1
ATOM 748 C CA . LYS A 1 97 ? -4.028 -9.403 16.245 1.00 93.75 97 LYS A CA 1
ATOM 749 C C . LYS A 1 97 ? -4.183 -7.886 16.080 1.00 93.75 97 LYS A C 1
ATOM 751 O O . LYS A 1 97 ? -4.084 -7.146 17.051 1.00 93.75 97 LYS A O 1
ATOM 756 N N . ILE A 1 98 ? -4.406 -7.427 14.847 1.00 94.44 98 ILE A N 1
ATOM 757 C CA . ILE A 1 98 ? -4.733 -6.030 14.547 1.00 94.44 98 ILE A CA 1
ATOM 758 C C . ILE A 1 98 ? -6.213 -5.966 14.171 1.00 94.44 98 ILE A C 1
ATOM 760 O O . ILE A 1 98 ? -6.654 -6.649 13.243 1.00 94.44 98 ILE A O 1
ATOM 764 N N . LYS A 1 99 ? -6.987 -5.147 14.887 1.00 96.12 99 LYS A N 1
ATOM 765 C CA . LYS A 1 99 ? -8.422 -4.983 14.646 1.00 96.12 99 LYS A CA 1
ATOM 766 C C . LYS A 1 99 ? -8.656 -3.926 13.570 1.00 96.12 99 LYS A C 1
ATOM 768 O O . LYS A 1 99 ? -8.487 -2.735 13.812 1.00 96.12 99 LYS A O 1
ATOM 773 N N . VAL A 1 100 ? -9.056 -4.362 12.379 1.00 97.25 100 VAL A N 1
ATOM 774 C CA . VAL A 1 100 ? -9.436 -3.463 11.279 1.00 97.25 100 VAL A CA 1
ATOM 775 C C . VAL A 1 100 ? -10.816 -2.871 11.557 1.00 97.25 100 VAL A C 1
ATOM 777 O O . VAL A 1 100 ? -11.749 -3.609 11.867 1.00 97.25 100 VAL A O 1
ATOM 780 N N . THR A 1 101 ? -10.950 -1.552 11.434 1.00 97.56 101 THR A N 1
ATOM 781 C CA . THR A 1 101 ? -12.227 -0.841 11.617 1.00 97.56 101 THR A CA 1
ATOM 782 C C . THR A 1 101 ? -12.882 -0.469 10.298 1.00 97.56 101 THR A C 1
ATOM 784 O O . THR A 1 101 ? -14.101 -0.531 10.181 1.00 97.56 101 THR A O 1
ATOM 787 N N . LYS A 1 102 ? -12.083 -0.092 9.296 1.00 98.12 102 LYS A N 1
ATOM 788 C CA . LYS A 1 102 ? -12.567 0.377 7.993 1.00 98.12 102 LYS A CA 1
ATOM 789 C C . LYS A 1 102 ? -11.521 0.098 6.917 1.00 98.12 102 LYS A C 1
ATOM 791 O O . LYS A 1 102 ? -10.328 0.295 7.151 1.00 98.12 102 LYS A O 1
ATOM 796 N N . ILE A 1 103 ? -11.959 -0.321 5.730 1.00 98.56 103 ILE A N 1
ATOM 797 C CA . ILE A 1 103 ? -11.095 -0.478 4.552 1.00 98.56 103 ILE A CA 1
ATOM 798 C C . ILE A 1 103 ? -11.665 0.379 3.433 1.00 98.56 103 ILE A C 1
ATOM 800 O O . ILE A 1 103 ? -12.825 0.231 3.060 1.00 98.56 103 ILE A O 1
ATOM 804 N N . VAL A 1 104 ? -10.837 1.267 2.895 1.00 98.44 104 VAL A N 1
ATOM 805 C CA . VAL A 1 104 ? -11.205 2.138 1.781 1.00 98.44 104 VAL A CA 1
ATOM 806 C C . VAL A 1 104 ? -10.322 1.808 0.588 1.00 98.44 104 VAL A C 1
ATOM 808 O O . VAL A 1 104 ? -9.096 1.882 0.694 1.00 98.44 104 VAL A O 1
ATOM 811 N N . ARG A 1 105 ? -10.939 1.465 -0.541 1.00 98.44 105 ARG A N 1
ATOM 812 C CA . ARG A 1 105 ? -10.281 1.338 -1.840 1.00 98.44 105 ARG A CA 1
ATOM 813 C C . ARG A 1 105 ? -10.111 2.730 -2.447 1.00 98.44 105 ARG A C 1
ATOM 815 O O . ARG A 1 105 ? -11.074 3.490 -2.545 1.00 98.44 105 ARG A O 1
ATOM 822 N N . LEU A 1 106 ? -8.882 3.063 -2.829 1.00 97.94 106 LEU A N 1
ATOM 823 C CA . LEU A 1 106 ? -8.533 4.305 -3.512 1.00 97.94 106 LEU A CA 1
ATOM 824 C C . LEU A 1 106 ? -8.463 4.047 -5.017 1.00 97.94 106 LEU A C 1
ATOM 826 O O . LEU A 1 106 ? -7.623 3.280 -5.481 1.00 97.94 106 LEU A O 1
ATOM 830 N N . GLN A 1 107 ? -9.321 4.718 -5.779 1.00 97.44 107 GLN A N 1
ATOM 831 C CA . GLN A 1 107 ? -9.308 4.678 -7.237 1.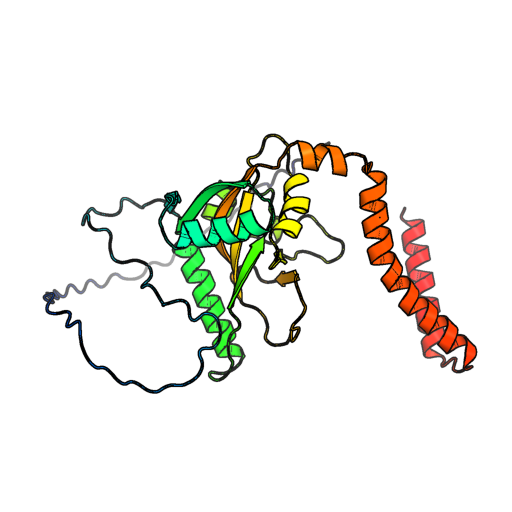00 97.44 107 GLN A CA 1
ATOM 832 C C . GLN A 1 107 ? -8.830 6.035 -7.755 1.00 97.44 107 GLN A C 1
ATOM 834 O O . GLN A 1 107 ? -9.583 7.003 -7.762 1.00 97.44 107 GLN A O 1
ATOM 839 N N . ASN A 1 108 ? -7.565 6.127 -8.162 1.00 96.81 108 ASN A N 1
ATOM 840 C CA . ASN A 1 108 ? -6.998 7.331 -8.770 1.00 96.81 108 ASN A CA 1
ATOM 841 C C . ASN A 1 108 ? -6.356 6.955 -10.111 1.00 96.81 108 ASN A C 1
ATOM 843 O O . ASN A 1 108 ? -5.285 6.344 -10.143 1.00 96.81 108 ASN A O 1
ATOM 847 N N . MET A 1 109 ? -7.020 7.323 -11.210 1.00 95.94 109 MET A N 1
ATOM 848 C CA . MET A 1 109 ? -6.575 6.976 -12.563 1.00 95.94 109 MET A CA 1
ATOM 849 C C . MET A 1 109 ? -5.220 7.596 -12.906 1.00 95.94 109 MET A C 1
ATOM 851 O O . MET A 1 109 ? -4.366 6.910 -13.459 1.00 95.94 109 MET A O 1
ATOM 855 N N . GLY A 1 110 ? -4.966 8.841 -12.494 1.00 95.88 110 GLY A N 1
ATOM 856 C CA . GLY A 1 110 ? -3.686 9.502 -12.756 1.00 95.88 110 GLY A CA 1
ATOM 857 C C . GLY A 1 110 ? -2.506 8.822 -12.051 1.00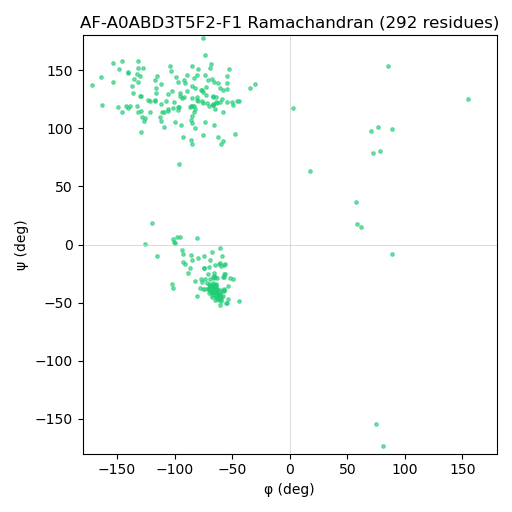 95.88 110 GLY A C 1
ATOM 858 O O . GLY A 1 110 ? -1.420 8.707 -12.620 1.00 95.88 110 GLY A O 1
ATOM 859 N N . LEU A 1 111 ? -2.701 8.326 -10.824 1.00 96.56 111 LEU A N 1
ATOM 860 C CA . LEU A 1 111 ? -1.671 7.550 -10.121 1.00 96.56 111 LEU A CA 1
ATOM 861 C C . LEU A 1 111 ? -1.472 6.167 -10.748 1.00 96.56 111 LEU A C 1
ATOM 863 O O . LEU A 1 111 ? -0.333 5.711 -10.861 1.00 96.56 111 LEU A O 1
ATOM 867 N N . LEU A 1 112 ? -2.553 5.518 -11.187 1.00 96.94 112 LEU A N 1
ATOM 868 C CA . LEU A 1 112 ? -2.484 4.231 -11.877 1.00 96.94 112 LEU A CA 1
ATOM 869 C C . LEU A 1 112 ? -1.731 4.340 -13.210 1.00 96.94 112 LEU A C 1
ATOM 871 O O . LEU A 1 112 ? -0.856 3.520 -13.478 1.00 96.94 112 LEU A O 1
ATOM 875 N N . GLU A 1 113 ? -2.019 5.362 -14.016 1.00 96.94 113 GLU A N 1
ATOM 876 C CA . GLU A 1 113 ? -1.325 5.625 -15.282 1.00 96.94 113 GLU A CA 1
ATOM 877 C C . GLU A 1 113 ? 0.174 5.853 -15.067 1.00 96.94 113 GLU A C 1
ATOM 879 O O . GLU A 1 113 ? 0.996 5.248 -15.755 1.00 96.94 113 GLU A O 1
ATOM 884 N N . ARG A 1 114 ? 0.556 6.656 -14.062 1.00 97.19 114 ARG A N 1
ATOM 885 C CA . ARG A 1 114 ? 1.971 6.865 -13.700 1.00 97.19 114 ARG A CA 1
ATOM 886 C C . ARG A 1 114 ? 2.654 5.568 -13.276 1.00 97.19 114 ARG A C 1
ATOM 888 O O . ARG A 1 114 ? 3.790 5.325 -13.678 1.00 97.19 114 ARG A O 1
ATOM 895 N N . PHE A 1 115 ? 1.967 4.747 -12.481 1.00 97.62 115 PHE A N 1
ATOM 896 C CA . PHE A 1 115 ? 2.475 3.446 -12.058 1.00 97.62 115 PHE A CA 1
ATOM 897 C C . PHE A 1 115 ? 2.684 2.513 -13.256 1.00 97.62 115 PHE A C 1
ATOM 899 O O . PHE A 1 115 ? 3.736 1.889 -13.365 1.00 97.62 115 PHE A O 1
ATOM 906 N N . LYS A 1 116 ? 1.722 2.451 -14.185 1.00 97.25 116 LYS A N 1
ATOM 907 C CA . LYS A 1 116 ? 1.816 1.638 -15.406 1.00 97.25 116 LYS A CA 1
ATOM 908 C C . LYS A 1 116 ? 2.917 2.114 -16.348 1.00 97.25 116 LYS A C 1
ATOM 910 O O . LYS A 1 116 ? 3.682 1.290 -16.833 1.00 97.25 116 LYS A O 1
ATOM 915 N N . ALA A 1 117 ? 3.078 3.423 -16.520 1.00 97.25 117 ALA A N 1
ATOM 916 C CA . ALA A 1 117 ? 4.173 3.976 -17.313 1.00 97.25 117 ALA A CA 1
ATOM 917 C C . ALA A 1 117 ? 5.556 3.602 -16.744 1.00 97.25 117 ALA A C 1
ATOM 919 O O . ALA A 1 117 ? 6.473 3.288 -17.502 1.00 97.25 117 ALA A O 1
ATOM 920 N N . GLU A 1 118 ? 5.718 3.599 -15.415 1.00 97.12 118 GLU A N 1
ATOM 921 C CA . GLU A 1 118 ? 6.950 3.112 -14.776 1.00 97.12 118 GLU A CA 1
ATOM 922 C C . GLU A 1 118 ? 7.086 1.585 -14.900 1.00 97.12 118 GLU A C 1
ATOM 924 O O . GLU A 1 118 ? 8.189 1.097 -15.134 1.00 97.12 118 GLU A O 1
ATOM 929 N N . GLU A 1 119 ? 5.989 0.825 -14.809 1.00 95.19 119 GLU A N 1
ATOM 930 C CA . GLU A 1 119 ? 5.964 -0.623 -15.063 1.00 95.19 119 GLU A CA 1
ATOM 931 C C . GLU A 1 119 ? 6.517 -0.958 -16.458 1.00 95.19 119 GLU A C 1
ATOM 933 O O . GLU A 1 119 ? 7.430 -1.778 -16.588 1.00 95.19 119 GLU A O 1
ATOM 938 N N . ASP A 1 120 ? 6.016 -0.275 -17.487 1.00 95.25 120 ASP A N 1
ATOM 939 C CA . ASP A 1 120 ? 6.415 -0.464 -18.883 1.00 95.25 120 ASP A CA 1
ATOM 940 C C . ASP A 1 120 ? 7.855 -0.019 -19.130 1.00 95.25 120 ASP A C 1
ATOM 942 O O . ASP A 1 120 ? 8.621 -0.709 -19.807 1.00 95.25 120 ASP A O 1
ATOM 946 N N . LYS A 1 121 ? 8.260 1.105 -18.529 1.00 95.44 121 LYS A N 1
ATOM 947 C CA . LYS A 1 121 ? 9.642 1.583 -18.583 1.00 95.44 121 LYS A CA 1
ATOM 948 C C . LYS A 1 121 ? 10.605 0.560 -17.983 1.00 95.44 121 LYS A C 1
ATOM 950 O O . LYS A 1 121 ? 11.589 0.211 -18.626 1.00 95.44 121 LYS A O 1
ATOM 955 N N . VAL A 1 122 ? 10.318 0.036 -16.788 1.00 93.38 122 VAL A N 1
ATOM 956 C CA . VAL A 1 122 ? 11.194 -0.950 -16.133 1.00 93.38 122 VAL A CA 1
ATOM 957 C C . VAL A 1 122 ? 11.249 -2.260 -16.924 1.00 93.38 122 VAL A C 1
ATOM 959 O O . VAL A 1 122 ? 12.323 -2.851 -17.012 1.00 93.38 122 VAL A O 1
ATOM 962 N N . LYS A 1 123 ? 10.140 -2.705 -17.533 1.00 92.56 123 LYS A N 1
ATOM 963 C CA . LYS A 1 123 ? 10.141 -3.866 -18.445 1.00 92.56 123 LYS A CA 1
ATOM 964 C C . LYS A 1 123 ? 11.036 -3.622 -19.658 1.00 92.56 123 LYS A C 1
ATOM 966 O O . LYS A 1 123 ? 11.882 -4.453 -19.972 1.00 92.56 123 LYS A O 1
ATOM 971 N N . LYS A 1 124 ? 10.905 -2.459 -20.301 1.00 93.56 124 LYS A N 1
ATOM 972 C CA . LYS A 1 124 ? 11.726 -2.085 -21.458 1.00 93.56 124 LYS A CA 1
ATOM 973 C C . LYS A 1 124 ? 13.215 -2.038 -21.113 1.00 93.56 124 LYS A C 1
ATOM 975 O O . LYS A 1 124 ? 14.022 -2.583 -21.861 1.00 93.56 124 LYS A O 1
ATOM 980 N N . ASP A 1 125 ? 13.568 -1.431 -19.982 1.00 92.62 125 ASP A N 1
ATOM 981 C CA . ASP A 1 125 ? 14.961 -1.266 -19.546 1.00 92.62 125 ASP A CA 1
ATOM 982 C C . ASP A 1 125 ? 15.650 -2.608 -19.244 1.00 92.62 125 ASP A C 1
ATOM 984 O O . ASP A 1 125 ? 16.867 -2.724 -19.386 1.00 92.62 125 ASP A O 1
ATOM 988 N N . ARG A 1 126 ? 14.891 -3.634 -18.837 1.00 89.88 126 ARG A N 1
ATOM 989 C CA . ARG A 1 126 ? 15.424 -4.976 -18.543 1.00 89.88 126 ARG A CA 1
ATOM 990 C C . ARG A 1 126 ? 15.383 -5.944 -19.727 1.00 89.88 126 ARG A C 1
ATOM 992 O O . ARG A 1 126 ? 15.961 -7.024 -19.637 1.00 89.88 126 ARG A O 1
ATOM 999 N N . GLY A 1 127 ? 14.739 -5.558 -20.825 1.00 89.88 127 GLY A N 1
ATOM 1000 C CA . GLY A 1 127 ? 14.433 -6.446 -21.941 1.00 89.88 127 GLY A CA 1
ATOM 1001 C C . GLY A 1 127 ? 13.129 -7.219 -21.729 1.00 89.88 127 GLY A C 1
ATOM 1002 O O . GLY A 1 127 ? 12.705 -7.475 -20.603 1.00 89.88 127 GLY A O 1
ATOM 1003 N N . ASN A 1 128 ? 12.491 -7.599 -22.839 1.00 80.25 128 ASN A N 1
ATOM 1004 C CA . ASN A 1 128 ? 11.136 -8.167 -22.854 1.00 80.25 128 ASN A CA 1
ATOM 1005 C C . ASN A 1 128 ? 10.984 -9.491 -22.079 1.00 80.25 128 ASN A C 1
ATOM 1007 O O . ASN A 1 128 ? 9.860 -9.855 -21.745 1.00 80.25 128 ASN A O 1
ATOM 1011 N N . ASP A 1 129 ? 12.085 -10.181 -21.774 1.00 77.44 129 ASP A N 1
ATOM 1012 C CA . ASP A 1 129 ? 12.074 -11.480 -21.091 1.00 77.44 129 ASP A CA 1
ATOM 1013 C C . ASP A 1 129 ? 12.215 -11.373 -19.560 1.00 77.44 129 ASP A C 1
ATOM 1015 O O . ASP A 1 129 ? 12.142 -12.381 -18.853 1.00 77.44 129 ASP A O 1
ATOM 1019 N N . ALA A 1 130 ? 12.431 -10.169 -19.016 1.00 82.62 130 ALA A N 1
ATOM 1020 C CA . ALA A 1 130 ? 12.617 -9.988 -17.581 1.00 82.62 130 ALA A CA 1
ATOM 1021 C C . ALA A 1 130 ? 11.278 -10.000 -16.829 1.00 82.62 130 ALA A C 1
ATOM 1023 O O . ALA A 1 130 ? 10.389 -9.175 -17.064 1.00 82.62 130 ALA A O 1
ATOM 1024 N N . ASN A 1 131 ? 11.154 -10.905 -15.856 1.00 86.69 131 ASN A N 1
ATOM 1025 C CA . ASN A 1 131 ? 9.974 -10.981 -15.004 1.00 86.69 131 ASN A CA 1
ATOM 1026 C C . ASN A 1 131 ? 9.974 -9.821 -14.006 1.00 86.69 131 ASN A C 1
ATOM 1028 O O . ASN A 1 131 ? 10.705 -9.810 -13.011 1.00 86.69 131 ASN A O 1
ATOM 1032 N N . LEU A 1 132 ? 9.111 -8.836 -14.250 1.00 90.56 132 LEU A N 1
ATOM 1033 C CA . LEU A 1 132 ? 8.907 -7.752 -13.304 1.00 90.56 132 LEU A CA 1
ATOM 1034 C C . LEU A 1 132 ? 8.250 -8.281 -12.024 1.00 90.56 132 LEU A C 1
ATOM 1036 O O . LEU A 1 132 ? 7.134 -8.795 -12.039 1.00 90.56 132 LEU A O 1
ATOM 1040 N N . ILE A 1 133 ? 8.931 -8.109 -10.894 1.00 92.88 133 ILE A N 1
ATOM 1041 C CA . ILE A 1 133 ? 8.401 -8.497 -9.589 1.00 92.88 133 ILE A CA 1
ATOM 1042 C C . ILE A 1 133 ? 7.527 -7.357 -9.068 1.00 92.88 133 ILE A C 1
ATOM 1044 O O . ILE A 1 133 ? 8.036 -6.343 -8.589 1.00 92.88 133 ILE A O 1
ATOM 1048 N N . VAL A 1 134 ? 6.212 -7.542 -9.127 1.00 94.81 134 VAL A N 1
ATOM 1049 C CA . VAL A 1 134 ? 5.236 -6.647 -8.501 1.00 94.81 134 VAL A CA 1
ATOM 1050 C C . VAL A 1 134 ? 4.666 -7.331 -7.263 1.00 94.81 134 VAL A C 1
ATOM 1052 O O . VAL A 1 134 ? 4.259 -8.489 -7.324 1.00 94.81 134 VAL A O 1
ATOM 1055 N N . ARG A 1 135 ? 4.666 -6.646 -6.115 1.00 95.38 135 ARG A N 1
ATOM 1056 C CA . ARG A 1 135 ? 4.162 -7.200 -4.847 1.00 95.38 135 ARG A CA 1
ATOM 1057 C C . ARG A 1 135 ? 3.215 -6.257 -4.134 1.00 95.38 135 ARG A C 1
ATOM 1059 O O . ARG A 1 135 ? 3.353 -5.040 -4.215 1.00 95.38 135 ARG A O 1
ATOM 1066 N N . TYR A 1 136 ? 2.311 -6.850 -3.366 1.00 97.06 136 TYR A N 1
ATOM 1067 C CA . TYR A 1 136 ? 1.527 -6.141 -2.368 1.00 97.06 136 TYR A CA 1
ATOM 1068 C C . TYR A 1 136 ? 2.302 -6.034 -1.063 1.00 97.06 136 TYR A C 1
ATOM 1070 O O . TYR A 1 136 ? 2.637 -7.052 -0.459 1.00 97.06 136 TYR A O 1
ATOM 1078 N N . LEU A 1 137 ? 2.579 -4.806 -0.633 1.00 97.06 137 LEU A N 1
ATOM 1079 C CA . LEU A 1 137 ? 3.311 -4.515 0.597 1.00 97.06 137 LEU A CA 1
ATOM 1080 C C . LEU A 1 137 ? 2.581 -3.459 1.429 1.00 97.06 137 LEU A C 1
ATOM 1082 O O . LEU A 1 137 ? 1.792 -2.670 0.909 1.00 97.06 137 LEU A O 1
ATOM 1086 N N . TYR A 1 138 ? 2.867 -3.433 2.725 1.00 97.81 138 TYR A N 1
ATOM 1087 C CA . TYR A 1 138 ? 2.286 -2.496 3.675 1.00 97.81 138 TYR A CA 1
ATOM 1088 C C . TYR A 1 138 ? 3.217 -1.320 3.956 1.00 97.81 138 TYR A C 1
ATOM 1090 O O . TYR A 1 138 ? 4.437 -1.481 4.038 1.00 97.81 138 TYR A O 1
ATOM 1098 N N . HIS A 1 139 ? 2.629 -0.143 4.142 1.00 96.56 139 HIS A N 1
ATOM 1099 C CA . HIS A 1 139 ? 3.328 1.083 4.508 1.00 96.56 139 HIS A CA 1
ATOM 1100 C C . HIS A 1 139 ? 2.547 1.819 5.596 1.00 96.56 139 HIS A C 1
ATOM 1102 O O . HIS A 1 139 ? 1.344 2.031 5.467 1.00 96.56 139 HIS A O 1
ATOM 1108 N N . ALA A 1 140 ? 3.225 2.220 6.667 1.00 94.81 140 ALA A N 1
ATOM 1109 C CA . ALA A 1 140 ? 2.650 3.126 7.654 1.00 94.81 140 ALA A CA 1
ATOM 1110 C C . ALA A 1 140 ? 3.095 4.549 7.363 1.00 94.81 140 ALA A C 1
ATOM 1112 O O . ALA A 1 140 ? 4.257 4.784 7.036 1.00 94.81 140 ALA A O 1
ATOM 1113 N N . THR A 1 141 ? 2.172 5.487 7.524 1.00 91.94 141 THR A N 1
ATOM 1114 C CA . THR A 1 141 ? 2.429 6.895 7.266 1.00 91.94 141 THR A CA 1
ATOM 1115 C C . THR A 1 141 ? 1.599 7.781 8.184 1.00 91.94 141 THR A C 1
ATOM 1117 O O . THR A 1 141 ? 0.498 7.409 8.586 1.00 91.94 141 THR A O 1
ATOM 1120 N N . CYS A 1 142 ? 2.137 8.961 8.487 1.00 89.75 142 CYS A N 1
ATOM 1121 C CA . CYS A 1 142 ? 1.437 10.042 9.183 1.00 89.75 142 CYS A CA 1
ATOM 1122 C C . CYS A 1 142 ? 0.971 11.142 8.218 1.00 89.75 142 CYS A C 1
ATOM 1124 O O . CYS A 1 142 ? 0.494 12.193 8.643 1.00 89.75 142 CYS A O 1
ATOM 1126 N N . ILE A 1 143 ? 1.159 10.944 6.912 1.00 91.62 143 ILE A N 1
ATOM 1127 C CA . ILE A 1 143 ? 0.724 11.894 5.894 1.00 91.62 143 ILE A CA 1
ATOM 1128 C C . ILE A 1 143 ? -0.801 11.954 5.905 1.00 91.62 143 ILE A C 1
ATOM 1130 O O . ILE A 1 143 ? -1.482 10.935 6.002 1.00 91.62 143 ILE A O 1
ATOM 1134 N N . LYS A 1 144 ? -1.356 13.156 5.751 1.00 93.69 144 LYS A N 1
ATOM 1135 C CA . LYS A 1 144 ? -2.806 13.348 5.675 1.00 93.69 144 LYS A CA 1
ATOM 1136 C C . LYS A 1 144 ? -3.398 12.541 4.518 1.00 93.69 144 LYS A C 1
ATOM 1138 O O . LYS A 1 144 ? -2.942 12.662 3.381 1.00 93.69 144 LYS A O 1
ATOM 1143 N N . LYS A 1 145 ? -4.489 11.817 4.790 1.00 95.38 145 LYS A N 1
ATOM 1144 C CA . LYS A 1 145 ? -5.239 11.010 3.810 1.00 95.38 145 LYS A CA 1
ATOM 1145 C C . LYS A 1 145 ? -5.459 11.740 2.481 1.00 95.38 145 LYS A C 1
ATOM 1147 O O . LYS A 1 145 ? -5.162 11.180 1.434 1.00 95.38 145 LYS A O 1
ATOM 1152 N N . LYS A 1 146 ? -5.923 12.995 2.530 1.00 95.06 146 LYS A N 1
ATOM 1153 C CA . LYS A 1 146 ? -6.176 13.821 1.338 1.00 95.06 146 LYS A CA 1
ATOM 1154 C C . LYS A 1 146 ? -4.948 13.913 0.422 1.00 95.06 146 LYS A C 1
ATOM 1156 O O . LYS A 1 146 ? -5.068 13.673 -0.771 1.00 95.06 146 LYS A O 1
ATOM 1161 N N . HIS A 1 147 ? -3.771 14.171 0.991 1.00 94.81 147 HIS A N 1
ATOM 1162 C CA . HIS A 1 147 ? -2.537 14.292 0.216 1.00 94.81 147 HIS A CA 1
ATOM 1163 C C . HIS A 1 147 ? -2.152 12.972 -0.462 1.00 94.81 147 HIS A C 1
ATOM 1165 O O . HIS A 1 147 ? -1.775 12.987 -1.629 1.00 94.81 147 HIS A O 1
ATOM 1171 N N . ILE A 1 148 ? -2.308 11.841 0.239 1.00 96.19 148 ILE A N 1
ATOM 1172 C CA . ILE A 1 148 ? -2.052 10.502 -0.320 1.00 96.19 148 ILE A CA 1
ATOM 1173 C C . ILE A 1 148 ? -3.003 10.206 -1.481 1.00 96.19 148 ILE A C 1
ATOM 1175 O O . ILE A 1 148 ? -2.591 9.643 -2.489 1.00 96.19 148 ILE A O 1
ATOM 1179 N N . CYS A 1 149 ? -4.275 10.582 -1.346 1.00 96.88 149 CYS A N 1
ATOM 1180 C CA . CYS A 1 149 ? -5.278 10.312 -2.369 1.00 96.88 149 CYS A CA 1
ATOM 1181 C C . CYS A 1 149 ? -5.029 11.115 -3.652 1.00 96.88 149 CYS A C 1
ATOM 1183 O O . CYS A 1 149 ? -5.253 10.596 -4.739 1.00 96.88 149 CYS A O 1
ATOM 1185 N N . GLU A 1 150 ? -4.546 12.353 -3.527 1.00 95.75 150 GLU A N 1
ATOM 1186 C CA . GLU A 1 150 ? -4.259 13.246 -4.658 1.00 95.75 150 GLU A CA 1
ATOM 1187 C C . GLU A 1 150 ? -2.912 12.926 -5.321 1.00 95.75 150 GLU A C 1
ATOM 1189 O O . GLU A 1 150 ? -2.820 12.862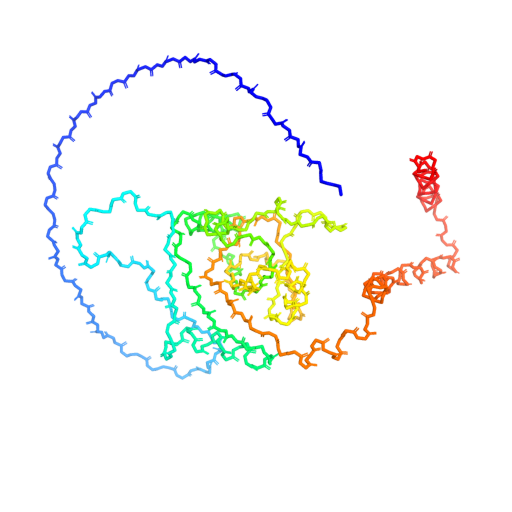 -6.546 1.00 95.75 150 GLU A O 1
ATOM 1194 N N . ASN A 1 151 ? -1.868 12.704 -4.516 1.00 96.06 151 ASN A N 1
ATOM 1195 C CA . ASN A 1 151 ? -0.479 12.704 -4.989 1.00 96.06 151 ASN A CA 1
ATOM 1196 C C . ASN A 1 151 ? 0.221 11.344 -4.870 1.00 96.06 151 ASN A C 1
ATOM 1198 O O . ASN A 1 151 ? 1.313 11.171 -5.408 1.00 96.06 151 ASN A O 1
ATOM 1202 N N . GLY A 1 152 ? -0.389 10.372 -4.192 1.00 96.31 152 GLY A N 1
ATOM 1203 C CA . GLY A 1 152 ? 0.264 9.119 -3.831 1.00 96.31 152 GLY A CA 1
ATOM 1204 C C . GLY A 1 152 ? 1.244 9.298 -2.671 1.00 96.31 152 GLY A C 1
ATOM 1205 O O . GLY A 1 152 ? 1.095 10.184 -1.828 1.00 96.31 152 GLY A O 1
ATOM 1206 N N . LEU A 1 153 ? 2.240 8.416 -2.598 1.00 95.44 153 LEU A N 1
ATOM 1207 C CA . LEU A 1 153 ? 3.346 8.565 -1.654 1.00 95.44 153 LEU A CA 1
ATOM 1208 C C . LEU A 1 153 ? 4.455 9.385 -2.301 1.00 95.44 153 LEU A C 1
ATOM 1210 O O . LEU A 1 153 ? 4.869 9.068 -3.408 1.00 95.44 153 LEU A O 1
ATOM 1214 N N . ASP A 1 154 ? 4.972 10.383 -1.592 1.00 90.06 154 ASP A N 1
ATOM 1215 C CA . ASP A 1 154 ? 6.126 11.168 -2.026 1.00 90.06 154 ASP A CA 1
ATOM 1216 C C . ASP A 1 154 ? 7.291 10.979 -1.046 1.00 90.06 154 ASP A C 1
ATOM 1218 O O . ASP A 1 154 ? 7.115 10.922 0.169 1.00 90.06 154 ASP A O 1
ATOM 1222 N N . GLN A 1 155 ? 8.508 10.899 -1.565 1.00 86.50 155 GLN A N 1
ATOM 1223 C CA . GLN A 1 155 ? 9.728 10.812 -0.768 1.00 86.50 155 GLN A CA 1
ATOM 1224 C C . GLN A 1 155 ? 10.002 12.072 0.043 1.00 86.50 155 GLN A C 1
ATOM 1226 O O . GLN A 1 155 ? 10.611 11.971 1.110 1.00 86.50 155 GLN A O 1
ATOM 1231 N N . SER A 1 156 ? 9.531 13.234 -0.416 1.00 83.38 156 SER A N 1
ATOM 1232 C CA . SER A 1 156 ? 9.652 14.489 0.337 1.00 83.38 156 SER A CA 1
ATOM 1233 C C . SER A 1 156 ? 9.002 14.401 1.724 1.00 83.38 156 SER A C 1
ATOM 1235 O O . SER A 1 156 ? 9.451 15.040 2.672 1.00 83.38 156 SER A O 1
ATOM 1237 N N . SER A 1 157 ? 7.984 13.547 1.855 1.00 75.12 157 SER A N 1
ATOM 1238 C CA . SER A 1 157 ? 7.255 13.313 3.098 1.00 75.12 157 SER A CA 1
ATOM 1239 C C . SER A 1 157 ? 7.897 12.268 4.017 1.00 75.12 157 SER A C 1
ATOM 1241 O O . SER A 1 157 ? 7.476 12.118 5.165 1.00 75.12 157 SER A O 1
ATOM 1243 N N . SER A 1 158 ? 8.921 11.548 3.541 1.00 73.44 158 SER A N 1
ATOM 1244 C CA . SER A 1 158 ? 9.674 10.626 4.389 1.00 73.44 158 SER A CA 1
ATOM 1245 C C . SER A 1 158 ? 10.498 11.431 5.394 1.00 73.44 158 SER A C 1
ATOM 1247 O O . SER A 1 158 ? 11.331 12.266 5.032 1.00 73.44 158 SER A O 1
ATOM 1249 N N . THR A 1 159 ? 10.236 11.215 6.684 1.00 61.91 159 THR A N 1
ATOM 1250 C CA . THR A 1 159 ? 11.032 11.787 7.770 1.00 61.91 159 THR A CA 1
ATOM 1251 C C . THR A 1 159 ? 12.494 11.417 7.546 1.00 61.91 159 THR A C 1
ATOM 1253 O O . THR A 1 159 ? 12.790 10.267 7.224 1.00 61.91 159 THR A O 1
ATOM 1256 N N . HIS A 1 160 ? 13.400 12.391 7.688 1.00 53.31 160 HIS A N 1
ATOM 1257 C CA . HIS A 1 160 ? 14.833 12.229 7.433 1.00 53.31 160 HIS A CA 1
ATOM 1258 C C . HIS A 1 160 ? 15.423 11.118 8.316 1.00 53.31 160 HIS A C 1
ATOM 1260 O O . HIS A 1 160 ? 15.878 11.354 9.435 1.00 53.31 160 HIS A O 1
ATOM 1266 N N . GLY A 1 161 ? 15.402 9.885 7.820 1.00 58.94 161 GLY A N 1
ATOM 1267 C CA . GLY A 1 161 ? 16.163 8.787 8.386 1.00 58.94 161 GLY A CA 1
ATOM 1268 C C . GLY A 1 161 ? 17.641 8.949 8.043 1.00 58.94 161 GLY A C 1
ATOM 1269 O O . GLY A 1 161 ? 18.012 9.629 7.086 1.00 58.94 161 GLY A O 1
ATOM 1270 N N . SER A 1 162 ? 18.505 8.240 8.767 1.00 56.12 162 SER A N 1
ATOM 1271 C CA . SER A 1 162 ? 19.957 8.211 8.526 1.00 56.12 162 SER A CA 1
ATOM 1272 C C . SER A 1 162 ? 20.374 7.684 7.141 1.00 56.12 162 SER A C 1
ATOM 1274 O O . SER A 1 162 ? 21.561 7.668 6.830 1.00 56.12 162 SER A O 1
ATOM 1276 N N . LYS A 1 163 ? 19.418 7.240 6.313 1.00 57.00 163 LYS A N 1
ATOM 1277 C CA . LYS A 1 163 ? 19.630 6.599 5.006 1.00 57.00 163 LYS A CA 1
ATOM 1278 C C . LYS A 1 163 ? 18.993 7.355 3.825 1.00 57.00 163 LYS A C 1
ATOM 1280 O O . LYS A 1 163 ? 18.827 6.775 2.758 1.00 57.00 163 LYS A O 1
ATOM 1285 N N . GLY A 1 164 ? 18.658 8.635 3.999 1.00 65.69 164 GLY A N 1
ATOM 1286 C CA . GLY A 1 164 ? 18.124 9.487 2.929 1.00 65.69 164 GLY A CA 1
ATOM 1287 C C . GLY A 1 164 ? 16.625 9.304 2.656 1.00 65.69 164 GLY A C 1
ATOM 1288 O O . GLY A 1 164 ? 15.923 8.606 3.388 1.00 65.69 164 GLY A O 1
ATOM 1289 N N . HIS A 1 165 ? 16.140 9.958 1.597 1.00 80.69 165 HIS A N 1
ATOM 1290 C CA . HIS A 1 165 ? 14.726 10.009 1.210 1.00 80.69 165 HIS A CA 1
ATOM 1291 C C . HIS A 1 165 ? 14.283 8.694 0.561 1.00 80.69 165 HIS A C 1
ATOM 1293 O O . HIS A 1 165 ? 14.498 8.466 -0.626 1.00 80.69 165 HIS A O 1
ATOM 1299 N N . SER A 1 166 ? 13.723 7.779 1.351 1.00 89.31 166 SER A N 1
ATOM 1300 C CA . SER A 1 166 ? 13.301 6.462 0.862 1.00 89.31 166 SER A CA 1
ATOM 1301 C C . SER A 1 166 ? 11.981 6.032 1.482 1.00 89.31 166 SER A C 1
ATOM 1303 O O . SER A 1 166 ? 11.699 6.326 2.643 1.00 89.31 166 SER A O 1
ATOM 1305 N N . LEU A 1 167 ? 11.184 5.292 0.713 1.00 93.12 167 LEU A N 1
ATOM 1306 C CA . LEU A 1 167 ? 9.925 4.718 1.173 1.00 93.12 167 LEU A CA 1
ATOM 1307 C C . LEU A 1 167 ? 10.167 3.292 1.683 1.00 93.12 167 LEU A C 1
ATOM 1309 O O . LEU A 1 167 ? 10.720 2.460 0.962 1.00 93.12 167 LEU A O 1
ATOM 1313 N N . TYR A 1 168 ? 9.749 3.012 2.918 1.00 93.94 168 TYR A N 1
ATOM 1314 C CA . TYR A 1 168 ? 9.913 1.708 3.566 1.00 93.94 168 TYR A CA 1
ATOM 1315 C C . TYR A 1 168 ? 8.606 0.921 3.539 1.00 93.94 168 TYR A C 1
ATOM 1317 O O . TYR A 1 168 ? 7.555 1.435 3.925 1.00 93.94 168 TYR A O 1
ATOM 1325 N N . PHE A 1 169 ? 8.685 -0.338 3.129 1.00 95.62 169 PHE A N 1
ATOM 1326 C CA . PHE A 1 169 ? 7.552 -1.245 3.007 1.00 95.62 169 PHE A CA 1
ATOM 1327 C C . PHE A 1 169 ? 7.822 -2.547 3.749 1.00 95.62 169 PHE A C 1
ATOM 1329 O O . PHE A 1 169 ? 8.967 -2.980 3.852 1.00 95.62 169 PHE A O 1
ATOM 1336 N N . SER A 1 170 ? 6.765 -3.198 4.224 1.00 95.69 170 SER A N 1
ATOM 1337 C CA . SER A 1 170 ? 6.842 -4.479 4.927 1.00 95.69 170 SER A CA 1
ATOM 1338 C C . SER A 1 170 ? 5.807 -5.463 4.390 1.00 95.69 170 SER A C 1
ATOM 1340 O O . SER A 1 170 ? 4.704 -5.069 4.023 1.00 95.69 170 SER A O 1
ATOM 1342 N N . ILE A 1 171 ? 6.132 -6.755 4.375 1.00 95.25 171 ILE A N 1
ATOM 1343 C CA . ILE A 1 171 ? 5.134 -7.821 4.156 1.00 95.25 171 ILE A CA 1
ATOM 1344 C C . ILE A 1 171 ? 4.259 -7.998 5.407 1.00 95.25 171 ILE A C 1
ATOM 1346 O O . ILE A 1 171 ? 3.093 -8.372 5.311 1.00 95.25 171 ILE A O 1
ATOM 1350 N N . ASP A 1 172 ? 4.814 -7.714 6.586 1.00 94.62 172 ASP A N 1
ATOM 1351 C CA . ASP A 1 172 ? 4.136 -7.856 7.872 1.00 94.62 172 ASP A CA 1
ATOM 1352 C C . ASP A 1 172 ? 3.556 -6.505 8.338 1.00 94.62 172 ASP A C 1
ATOM 1354 O O . ASP A 1 172 ? 4.337 -5.583 8.624 1.00 94.62 172 ASP A O 1
ATOM 1358 N N . PRO A 1 173 ? 2.221 -6.365 8.466 1.00 95.56 173 PRO A N 1
ATOM 1359 C CA . PRO A 1 173 ? 1.595 -5.122 8.911 1.00 95.56 173 PRO A CA 1
ATOM 1360 C C . PRO A 1 173 ? 1.946 -4.748 10.363 1.00 95.56 173 PRO A C 1
ATOM 1362 O O . PRO A 1 173 ? 1.836 -3.577 10.726 1.00 95.56 173 PRO A O 1
ATOM 1365 N N . ARG A 1 174 ? 2.439 -5.678 11.197 1.00 93.31 174 ARG A N 1
ATOM 1366 C CA . ARG A 1 174 ? 2.874 -5.372 12.577 1.00 93.31 174 ARG A CA 1
ATOM 1367 C C . ARG A 1 174 ? 4.057 -4.412 12.620 1.00 93.31 174 ARG A C 1
ATOM 1369 O O . ARG A 1 174 ? 4.122 -3.565 13.503 1.00 93.31 174 ARG A O 1
ATOM 1376 N N . LYS A 1 175 ? 4.968 -4.489 11.644 1.00 92.38 175 LYS A N 1
ATOM 1377 C CA . LYS A 1 175 ? 6.075 -3.523 11.535 1.00 92.38 175 LYS A CA 1
ATOM 1378 C C . LYS A 1 175 ? 5.560 -2.118 11.220 1.00 92.38 175 LYS A C 1
ATOM 1380 O O . LYS A 1 175 ? 6.076 -1.130 11.733 1.00 92.38 175 LYS A O 1
ATOM 1385 N N . CYS A 1 176 ? 4.502 -2.030 10.415 1.00 94.19 176 CYS A N 1
ATOM 1386 C CA . CYS A 1 176 ? 3.842 -0.767 10.102 1.00 94.19 176 CYS A CA 1
ATOM 1387 C C . CYS A 1 176 ? 3.126 -0.191 11.333 1.00 94.19 176 CYS A C 1
ATOM 1389 O O . CYS A 1 176 ? 3.149 1.022 11.538 1.00 94.19 176 CYS A O 1
ATOM 1391 N N . LEU A 1 177 ? 2.567 -1.044 12.196 1.00 91.62 177 LEU A N 1
ATOM 1392 C CA . LEU A 1 177 ? 1.904 -0.614 13.424 1.00 91.62 177 LEU A CA 1
ATOM 1393 C C . LEU A 1 177 ? 2.818 0.265 14.289 1.00 91.62 177 LEU A C 1
ATOM 1395 O O . LEU A 1 177 ? 2.440 1.384 14.626 1.00 91.62 177 LEU A O 1
ATOM 1399 N N . GLN A 1 178 ? 4.047 -0.178 14.563 1.00 86.38 178 GLN A N 1
ATOM 1400 C CA . GLN A 1 178 ? 4.998 0.578 15.386 1.00 86.38 178 GLN A CA 1
ATOM 1401 C C . GLN A 1 178 ? 5.274 1.987 14.834 1.00 86.38 178 GLN A C 1
ATOM 1403 O O . GLN A 1 178 ? 5.353 2.949 15.597 1.00 86.38 178 GLN A O 1
ATOM 1408 N N . ASN A 1 179 ? 5.374 2.123 13.511 1.00 85.56 179 ASN A N 1
ATOM 1409 C CA . ASN A 1 179 ? 5.610 3.412 12.860 1.00 85.56 179 ASN A CA 1
ATOM 1410 C C . ASN A 1 179 ? 4.359 4.300 12.888 1.00 85.56 179 ASN A C 1
ATOM 1412 O O . ASN A 1 179 ? 4.459 5.497 13.134 1.00 85.56 179 ASN A O 1
ATOM 1416 N N . SER A 1 180 ? 3.171 3.717 12.708 1.00 87.31 180 SER A N 1
ATOM 1417 C CA . SER A 1 180 ? 1.903 4.459 12.778 1.00 87.31 180 SER A CA 1
ATOM 1418 C C . SER A 1 180 ? 1.603 5.019 14.175 1.00 87.31 180 SER A C 1
ATOM 1420 O O . SER A 1 180 ? 0.896 6.014 14.310 1.00 87.31 180 SER A O 1
ATOM 1422 N N . MET A 1 181 ? 2.167 4.418 15.229 1.00 85.25 181 MET A N 1
ATOM 1423 C CA . MET A 1 181 ? 2.020 4.908 16.603 1.00 85.25 181 MET A CA 1
ATOM 1424 C C . MET A 1 181 ? 2.770 6.210 16.873 1.00 85.25 181 MET A C 1
ATOM 1426 O O . MET A 1 181 ? 2.452 6.892 17.843 1.00 85.25 181 MET A O 1
ATOM 1430 N N . GLN A 1 182 ? 3.752 6.550 16.037 1.00 84.38 182 GLN A N 1
ATOM 1431 C CA . GLN A 1 182 ? 4.514 7.794 16.155 1.00 84.38 182 GLN A CA 1
ATOM 1432 C C . GLN A 1 182 ? 3.752 8.994 15.577 1.00 84.38 182 GLN A C 1
ATOM 1434 O O . GLN A 1 182 ? 4.150 10.136 15.795 1.00 84.38 182 GLN A O 1
ATOM 1439 N N . CYS A 1 183 ? 2.656 8.752 14.852 1.00 82.75 183 CYS A N 1
ATOM 1440 C CA . CYS A 1 183 ? 1.793 9.809 14.350 1.00 82.75 183 CYS A CA 1
ATOM 1441 C C . CYS A 1 183 ? 1.056 10.514 15.498 1.00 82.75 183 CYS A C 1
ATOM 1443 O O . CYS A 1 183 ? 0.837 9.945 16.571 1.00 82.75 183 CYS A O 1
ATOM 1445 N N . ASN A 1 184 ? 0.650 11.766 15.271 1.00 82.88 184 ASN A N 1
ATOM 1446 C CA . ASN A 1 184 ? -0.082 12.544 16.267 1.00 82.88 184 ASN A CA 1
ATOM 1447 C C . ASN A 1 184 ? -1.335 11.795 16.739 1.00 82.88 184 ASN A C 1
ATOM 1449 O O . ASN A 1 184 ? -2.081 11.242 15.936 1.00 82.88 184 ASN A O 1
ATOM 1453 N N . ARG A 1 185 ? -1.617 11.842 18.049 1.00 76.06 185 ARG A N 1
ATOM 1454 C CA . ARG A 1 185 ? -2.756 11.130 18.667 1.00 76.06 185 ARG A CA 1
ATOM 1455 C C . ARG A 1 185 ? -4.132 11.530 18.122 1.00 76.06 185 ARG A C 1
ATOM 1457 O O . ARG A 1 185 ? -5.090 10.806 18.361 1.00 76.06 185 ARG A O 1
ATOM 1464 N N . GLN A 1 186 ? -4.232 12.688 17.472 1.00 82.06 186 GLN A N 1
ATOM 1465 C CA . GLN A 1 186 ? -5.487 13.210 16.928 1.00 82.06 186 GLN A CA 1
ATOM 1466 C C . GLN A 1 186 ? -5.786 12.700 15.514 1.00 82.06 186 GLN A C 1
ATOM 1468 O O . GLN A 1 186 ? -6.941 12.743 15.102 1.00 82.06 186 GLN A O 1
ATOM 1473 N N . ASP A 1 187 ? -4.776 12.225 14.783 1.00 84.88 187 ASP A N 1
ATOM 1474 C CA . ASP A 1 187 ? -4.962 11.758 13.413 1.00 84.88 187 ASP A CA 1
ATOM 1475 C C . ASP A 1 187 ? -5.463 10.304 13.402 1.00 84.88 187 ASP A C 1
ATOM 1477 O O . ASP A 1 187 ? -5.055 9.473 14.220 1.00 84.88 187 ASP A O 1
ATOM 1481 N N . GLU A 1 188 ? -6.354 9.983 12.457 1.00 90.00 188 GLU A N 1
ATOM 1482 C CA . GLU A 1 188 ? -6.790 8.603 12.233 1.00 90.00 188 GLU A CA 1
ATOM 1483 C C . GLU A 1 188 ? -5.581 7.737 11.858 1.00 90.00 188 GLU A C 1
ATOM 1485 O O . GLU A 1 188 ? -4.883 7.995 10.873 1.00 90.00 188 GLU A O 1
ATOM 1490 N N . LYS A 1 189 ? -5.339 6.680 12.637 1.00 93.38 189 LYS A N 1
ATOM 1491 C CA . LYS A 1 189 ? -4.261 5.733 12.356 1.00 93.38 189 LYS A CA 1
ATOM 1492 C C . LYS A 1 189 ? -4.634 4.880 11.153 1.00 93.38 189 LYS A C 1
ATOM 1494 O O . LYS A 1 189 ? -5.701 4.264 11.118 1.00 93.38 189 LYS A O 1
ATOM 1499 N N . MET A 1 190 ? -3.729 4.821 10.183 1.00 96.50 190 MET A N 1
ATOM 1500 C CA . MET A 1 190 ? -3.932 4.051 8.963 1.00 96.50 190 MET A CA 1
ATOM 1501 C C . MET A 1 190 ? -2.659 3.338 8.513 1.00 96.50 190 MET A C 1
ATOM 1503 O O . MET A 1 190 ? -1.540 3.811 8.717 1.00 96.50 190 MET A O 1
ATOM 1507 N N . ILE A 1 191 ? -2.850 2.180 7.889 1.00 97.19 191 ILE A N 1
ATOM 1508 C CA . ILE A 1 191 ? -1.831 1.438 7.150 1.00 97.19 191 ILE A CA 1
ATOM 1509 C C . ILE A 1 191 ? -2.276 1.394 5.692 1.00 97.19 191 ILE A C 1
ATOM 1511 O O . ILE A 1 191 ? -3.434 1.120 5.383 1.00 97.19 191 ILE A O 1
ATOM 1515 N N . LEU A 1 192 ? -1.347 1.660 4.786 1.00 97.81 192 LEU A N 1
ATOM 1516 C CA . LEU A 1 192 ? -1.574 1.551 3.355 1.00 97.81 192 LEU A CA 1
ATOM 1517 C C . LEU A 1 192 ? -1.198 0.148 2.888 1.00 97.81 192 LEU A C 1
ATOM 1519 O O . LEU A 1 192 ? -0.163 -0.378 3.300 1.00 97.81 192 LEU A O 1
ATOM 1523 N N . LYS A 1 193 ? -2.004 -0.439 2.003 1.00 98.19 193 LYS A N 1
ATOM 1524 C CA . LYS A 1 193 ? -1.617 -1.616 1.213 1.00 98.19 193 LYS A CA 1
ATOM 1525 C C . LYS A 1 193 ? -1.361 -1.148 -0.214 1.00 98.19 193 LYS A C 1
ATOM 1527 O O . LYS A 1 193 ? -2.269 -0.668 -0.896 1.00 98.19 193 LYS A O 1
ATOM 1532 N N . CYS A 1 194 ? -0.112 -1.275 -0.637 1.00 98.38 194 CYS A N 1
ATOM 1533 C CA . CYS A 1 194 ? 0.394 -0.714 -1.877 1.00 98.38 194 CYS A CA 1
ATOM 1534 C C . CYS A 1 194 ? 0.818 -1.819 -2.839 1.00 98.38 194 CYS A C 1
ATOM 1536 O O . CYS A 1 194 ? 1.379 -2.831 -2.415 1.00 98.38 194 CYS A O 1
ATOM 1538 N N . ARG A 1 195 ? 0.615 -1.591 -4.135 1.00 98.06 195 ARG A N 1
ATOM 1539 C CA . ARG A 1 195 ? 1.263 -2.346 -5.206 1.00 98.06 195 ARG A CA 1
ATOM 1540 C C . ARG A 1 195 ? 2.632 -1.717 -5.469 1.00 98.06 195 ARG A C 1
ATOM 1542 O O . ARG A 1 195 ? 2.725 -0.508 -5.671 1.00 98.06 195 ARG A O 1
ATOM 1549 N N . VAL A 1 196 ? 3.690 -2.520 -5.424 1.00 97.38 196 VAL A N 1
ATOM 1550 C CA . VAL A 1 196 ? 5.079 -2.044 -5.453 1.00 97.38 196 VAL A CA 1
ATOM 1551 C C . VAL A 1 196 ? 5.885 -2.791 -6.508 1.00 97.38 196 VAL A C 1
ATOM 1553 O O . VAL A 1 196 ? 5.922 -4.022 -6.498 1.00 97.38 196 VAL A O 1
ATOM 1556 N N . ILE A 1 197 ? 6.563 -2.048 -7.384 1.00 96.44 197 ILE A N 1
ATOM 1557 C CA . ILE A 1 197 ? 7.519 -2.584 -8.360 1.00 96.44 197 ILE A CA 1
ATOM 1558 C C . ILE A 1 197 ? 8.877 -2.770 -7.676 1.00 96.44 197 ILE A C 1
ATOM 1560 O O . ILE A 1 197 ? 9.494 -1.806 -7.216 1.00 96.44 197 ILE A O 1
ATOM 1564 N N . LEU A 1 198 ? 9.366 -4.008 -7.637 1.00 93.75 198 LEU A N 1
ATOM 1565 C CA . LEU A 1 198 ? 10.638 -4.372 -7.019 1.00 93.75 198 LEU A CA 1
ATOM 1566 C C . LEU A 1 198 ? 11.737 -4.624 -8.064 1.00 93.75 198 LEU A C 1
ATOM 1568 O O . LEU A 1 198 ? 11.496 -5.005 -9.216 1.00 93.75 198 LEU A O 1
ATOM 1572 N N . ASN A 1 199 ? 12.987 -4.416 -7.648 1.00 87.06 199 ASN A N 1
ATOM 1573 C CA . ASN A 1 199 ? 14.155 -4.764 -8.455 1.00 87.06 199 ASN A CA 1
ATOM 1574 C C . ASN A 1 199 ? 14.497 -6.255 -8.313 1.00 87.06 199 ASN A C 1
ATOM 1576 O O . ASN A 1 199 ? 14.534 -6.770 -7.201 1.00 87.06 199 ASN A O 1
ATOM 1580 N N . GLU A 1 200 ? 14.775 -6.932 -9.435 1.00 73.38 200 GLU A N 1
ATOM 1581 C CA . GLU A 1 200 ? 15.094 -8.377 -9.505 1.00 73.38 200 GLU A CA 1
ATOM 1582 C C . GLU A 1 200 ? 16.296 -8.788 -8.653 1.00 73.38 200 GLU A C 1
ATOM 1584 O O . GLU A 1 200 ? 16.395 -9.933 -8.229 1.00 73.38 200 GLU A O 1
ATOM 1589 N N . GLN A 1 201 ? 17.210 -7.853 -8.386 1.00 66.19 201 GLN A N 1
ATOM 1590 C CA . GLN A 1 201 ? 18.457 -8.153 -7.685 1.00 66.19 201 GLN A CA 1
ATOM 1591 C C . GLN A 1 201 ? 18.282 -8.509 -6.214 1.00 66.19 201 GLN A C 1
ATOM 1593 O O . GLN A 1 201 ? 19.209 -9.043 -5.605 1.00 66.19 201 GLN A O 1
ATOM 1598 N N . VAL A 1 202 ? 17.114 -8.256 -5.628 1.00 57.56 202 VAL A N 1
ATOM 1599 C CA . VAL A 1 202 ? 16.849 -8.761 -4.291 1.00 57.56 202 VAL A CA 1
ATOM 1600 C C . VAL A 1 202 ? 16.315 -10.181 -4.457 1.00 57.56 202 VAL A C 1
ATOM 1602 O O . VAL A 1 202 ? 15.110 -10.410 -4.534 1.00 57.56 202 VAL A O 1
ATOM 1605 N N . SER A 1 203 ? 17.230 -11.152 -4.453 1.00 64.06 203 SER A N 1
ATOM 1606 C CA . SER A 1 203 ? 16.909 -12.513 -4.027 1.00 64.06 203 SER A CA 1
ATOM 1607 C C . SER A 1 203 ? 16.979 -12.573 -2.506 1.00 64.06 203 SER A C 1
ATOM 1609 O O . SER A 1 203 ? 18.068 -12.724 -1.946 1.00 64.06 203 SER A O 1
ATOM 1611 N N . PRO A 1 204 ? 15.834 -12.508 -1.820 1.00 55.94 204 PRO A N 1
ATOM 1612 C CA . PRO A 1 204 ? 15.802 -13.111 -0.507 1.00 55.94 204 PRO A CA 1
ATOM 1613 C C . PRO A 1 204 ? 14.455 -13.772 -0.281 1.00 55.94 204 PRO A C 1
ATOM 1615 O O . PRO A 1 204 ? 13.401 -13.136 -0.202 1.00 55.94 204 PRO A O 1
ATOM 1618 N N . LYS A 1 205 ? 14.509 -15.078 -0.075 1.00 66.56 205 LYS A N 1
ATOM 1619 C CA . LYS A 1 205 ? 13.373 -15.817 0.468 1.00 66.56 205 LYS A CA 1
ATOM 1620 C C . LYS A 1 205 ? 12.956 -15.290 1.857 1.00 66.56 205 LYS A C 1
ATOM 1622 O O . LYS A 1 205 ? 11.851 -15.588 2.291 1.00 66.56 205 LYS A O 1
ATOM 1627 N N . ASP A 1 206 ? 13.770 -14.415 2.465 1.00 77.44 206 ASP A N 1
ATOM 1628 C CA . ASP A 1 206 ? 13.654 -14.026 3.869 1.00 77.44 206 ASP A CA 1
ATOM 1629 C C . ASP A 1 206 ? 13.547 -12.509 4.137 1.00 77.44 206 ASP A C 1
ATOM 1631 O O . ASP A 1 206 ? 13.437 -12.115 5.301 1.00 77.44 206 ASP A O 1
ATOM 1635 N N . LEU A 1 207 ? 13.561 -11.619 3.124 1.00 82.88 207 LEU A N 1
ATOM 1636 C CA . LEU A 1 207 ? 13.336 -10.197 3.436 1.00 82.88 207 LEU A CA 1
ATOM 1637 C C . LEU A 1 207 ? 11.863 -9.931 3.712 1.00 82.88 207 LEU A C 1
ATOM 1639 O O . LEU A 1 207 ? 10.979 -10.132 2.875 1.00 82.88 207 LEU A O 1
ATOM 1643 N N . THR A 1 208 ? 11.639 -9.380 4.898 1.00 90.50 208 THR A N 1
ATOM 1644 C CA . THR A 1 208 ? 10.338 -8.893 5.354 1.00 90.50 208 THR A CA 1
ATOM 1645 C C . THR A 1 208 ? 10.132 -7.413 5.049 1.00 90.50 208 THR A C 1
ATOM 1647 O O . THR A 1 208 ? 8.995 -6.956 5.103 1.00 90.50 208 THR A O 1
ATOM 1650 N N . GLU A 1 209 ? 11.200 -6.683 4.707 1.00 92.31 209 GLU A N 1
ATOM 1651 C CA . GLU A 1 209 ? 11.199 -5.237 4.481 1.00 92.31 209 GLU A CA 1
ATOM 1652 C C . GLU A 1 209 ? 11.860 -4.867 3.155 1.00 92.31 209 GLU A C 1
ATOM 1654 O O . GLU A 1 209 ? 12.827 -5.496 2.724 1.00 92.31 209 GLU A O 1
ATOM 1659 N N . TYR A 1 210 ? 11.328 -3.825 2.524 1.00 93.31 210 TYR A N 1
ATOM 1660 C CA . TYR A 1 210 ? 11.714 -3.361 1.199 1.00 93.31 210 TYR A CA 1
ATOM 1661 C C . TYR A 1 210 ? 11.855 -1.845 1.218 1.00 93.31 210 TYR A C 1
ATOM 1663 O O . TYR A 1 210 ? 11.070 -1.145 1.859 1.00 93.31 210 TYR A O 1
ATOM 1671 N N . VAL A 1 211 ? 12.851 -1.340 0.497 1.00 92.69 211 VAL A N 1
ATOM 1672 C CA . VAL A 1 211 ? 13.106 0.093 0.355 1.00 92.69 211 VAL A CA 1
ATOM 1673 C C . VAL A 1 211 ? 12.921 0.472 -1.105 1.00 92.69 211 VAL A C 1
ATOM 1675 O O . VAL A 1 211 ? 13.468 -0.183 -1.993 1.00 92.69 211 VAL A O 1
ATOM 1678 N N . VAL A 1 212 ? 12.140 1.519 -1.354 1.00 93.50 212 VAL A N 1
ATOM 1679 C CA . VAL A 1 212 ? 11.857 2.023 -2.699 1.00 93.50 212 VAL A CA 1
ATOM 1680 C C . VAL A 1 212 ? 12.301 3.478 -2.793 1.00 93.50 212 VAL A C 1
ATOM 1682 O O . VAL A 1 212 ? 11.858 4.330 -2.022 1.00 93.50 212 VAL A O 1
ATOM 1685 N N . HIS A 1 213 ? 13.177 3.746 -3.763 1.00 92.94 213 HIS A N 1
ATOM 1686 C CA . HIS A 1 213 ? 13.773 5.062 -4.024 1.00 92.94 213 HIS A CA 1
ATOM 1687 C C . HIS A 1 213 ? 13.121 5.816 -5.185 1.00 92.94 213 HIS A C 1
ATOM 1689 O O . HIS A 1 213 ? 13.566 6.901 -5.530 1.00 92.94 213 HIS A O 1
ATOM 1695 N N . GLU A 1 214 ? 12.084 5.272 -5.817 1.00 94.38 214 GLU A N 1
ATOM 1696 C CA . GLU A 1 214 ? 11.340 5.949 -6.885 1.00 94.38 214 GLU A CA 1
ATOM 1697 C C . GLU A 1 214 ? 9.856 5.822 -6.562 1.00 94.38 214 GLU A C 1
ATOM 1699 O O . GLU A 1 214 ? 9.315 4.719 -6.518 1.00 94.38 214 GLU A O 1
ATOM 1704 N N . HIS A 1 215 ? 9.199 6.941 -6.271 1.00 94.62 215 HIS A N 1
ATOM 1705 C CA . HIS A 1 215 ? 7.820 6.928 -5.786 1.00 94.62 215 HIS A CA 1
ATOM 1706 C C . HIS A 1 215 ? 6.831 6.436 -6.852 1.00 94.62 215 HIS A C 1
ATOM 1708 O O . HIS A 1 215 ? 5.841 5.793 -6.515 1.00 94.62 215 HIS A O 1
ATOM 1714 N N . ARG A 1 216 ? 7.145 6.629 -8.142 1.00 96.06 216 ARG A N 1
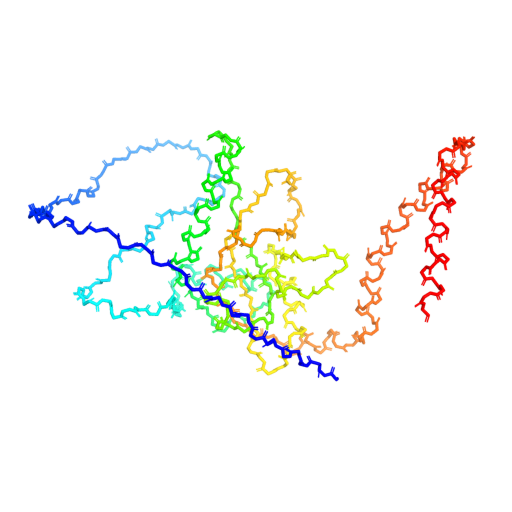ATOM 1715 C CA . ARG A 1 216 ? 6.350 6.111 -9.272 1.00 96.06 216 ARG A CA 1
ATOM 1716 C C . ARG A 1 216 ? 6.242 4.585 -9.300 1.00 96.06 216 ARG A C 1
ATOM 1718 O O . ARG A 1 216 ? 5.353 4.047 -9.946 1.00 96.06 216 ARG A O 1
ATOM 1725 N N . ARG A 1 217 ? 7.103 3.882 -8.559 1.00 96.75 217 ARG A N 1
ATOM 1726 C CA . ARG A 1 217 ? 7.063 2.420 -8.397 1.00 96.75 217 ARG A CA 1
ATOM 1727 C C . ARG A 1 217 ? 6.048 1.945 -7.368 1.00 96.75 217 ARG A C 1
ATOM 1729 O O . ARG A 1 217 ? 6.039 0.760 -7.039 1.00 96.75 217 ARG A O 1
ATOM 1736 N N . VAL A 1 218 ? 5.238 2.849 -6.827 1.00 97.75 218 VAL A N 1
ATOM 1737 C CA . VAL A 1 218 ? 4.284 2.560 -5.764 1.00 97.75 218 VAL A CA 1
ATOM 1738 C C . VAL A 1 218 ? 2.912 3.092 -6.145 1.00 97.75 218 VAL A C 1
ATOM 1740 O O . VAL A 1 218 ? 2.751 4.271 -6.444 1.00 97.75 218 VAL A O 1
ATOM 1743 N N . LEU A 1 219 ? 1.910 2.225 -6.059 1.00 98.12 219 LEU A N 1
ATOM 1744 C CA . LEU A 1 219 ? 0.503 2.585 -6.158 1.00 98.12 219 LEU A CA 1
ATOM 1745 C C . LEU A 1 219 ? -0.191 2.246 -4.840 1.00 98.12 219 LEU A C 1
ATOM 1747 O O . LEU A 1 219 ? -0.140 1.105 -4.383 1.00 98.12 219 LEU A O 1
ATOM 1751 N N . VAL A 1 220 ? -0.846 3.230 -4.229 1.00 98.25 220 VAL A N 1
ATOM 1752 C CA . VAL A 1 220 ? -1.681 3.017 -3.041 1.00 98.25 220 VAL A CA 1
ATOM 1753 C C . VAL A 1 220 ? -3.054 2.545 -3.506 1.00 98.25 220 VAL A C 1
ATOM 1755 O O . VAL A 1 220 ? -3.768 3.309 -4.144 1.00 98.25 220 VAL A O 1
ATOM 1758 N N . GLU A 1 221 ? -3.428 1.307 -3.182 1.00 98.06 221 GLU A N 1
ATOM 1759 C CA . GLU A 1 221 ? -4.746 0.767 -3.553 1.00 98.06 221 GLU A CA 1
ATOM 1760 C C . GLU A 1 221 ? -5.722 0.761 -2.376 1.00 98.06 221 GLU A C 1
ATOM 1762 O O . GLU A 1 221 ? -6.913 1.006 -2.564 1.00 98.06 221 GLU A O 1
ATOM 1767 N N . TYR A 1 222 ? -5.229 0.535 -1.152 1.00 98.62 222 TYR A N 1
ATOM 1768 C CA . TYR A 1 222 ? -6.081 0.463 0.037 1.00 98.62 222 TYR A CA 1
ATOM 1769 C C . TYR A 1 222 ? -5.557 1.309 1.183 1.00 98.62 222 TYR A C 1
ATOM 1771 O O . TYR A 1 222 ? -4.364 1.291 1.497 1.00 98.62 222 TYR A O 1
ATOM 1779 N N . ILE A 1 223 ? -6.492 1.967 1.861 1.00 98.19 223 ILE A N 1
ATOM 1780 C CA . ILE A 1 223 ? -6.290 2.672 3.122 1.00 98.19 223 ILE A CA 1
ATOM 1781 C C . ILE A 1 223 ? -7.028 1.886 4.205 1.00 98.19 223 ILE A C 1
ATOM 1783 O O . ILE A 1 223 ? -8.256 1.771 4.179 1.00 98.19 223 ILE A O 1
ATOM 1787 N N . ILE A 1 224 ? -6.268 1.319 5.136 1.00 98.25 224 ILE A N 1
ATOM 1788 C CA . ILE A 1 224 ? -6.765 0.407 6.166 1.00 98.25 224 ILE A CA 1
ATOM 1789 C C . ILE A 1 224 ? -6.700 1.128 7.503 1.00 98.25 224 ILE A C 1
ATOM 1791 O O . ILE A 1 224 ? -5.617 1.432 8.004 1.00 98.25 224 ILE A O 1
ATOM 1795 N N . PHE A 1 225 ? -7.864 1.392 8.078 1.00 97.19 225 PHE A N 1
ATOM 1796 C CA . PHE A 1 225 ? -8.010 1.978 9.402 1.00 97.19 225 PHE A CA 1
ATOM 1797 C C . PHE A 1 225 ? -8.107 0.861 10.430 1.00 97.19 225 PHE A C 1
ATOM 1799 O O . PHE A 1 225 ? -8.720 -0.183 10.181 1.00 97.19 225 PHE A O 1
ATOM 1806 N N . PHE A 1 226 ? -7.493 1.073 11.585 1.00 96.06 226 PHE A N 1
ATOM 1807 C CA . PHE A 1 226 ? -7.424 0.056 12.620 1.00 96.06 226 PHE A CA 1
ATOM 1808 C C . PHE A 1 226 ? -7.468 0.672 14.013 1.00 96.06 226 PHE A C 1
ATOM 1810 O O . PHE A 1 226 ? -7.120 1.833 14.233 1.00 96.06 226 PHE A O 1
ATOM 1817 N N . GLU A 1 227 ? -7.872 -0.158 14.961 1.00 92.88 227 GLU A N 1
ATOM 1818 C CA . GLU A 1 227 ? -7.766 0.097 16.386 1.00 92.88 227 GLU A CA 1
ATOM 1819 C C . GLU A 1 227 ? -6.608 -0.711 16.957 1.00 92.88 227 GLU A C 1
ATOM 1821 O O . GLU A 1 227 ? -6.275 -1.798 16.476 1.00 92.88 227 GLU A O 1
ATOM 1826 N N . VAL A 1 228 ? -5.993 -0.165 18.001 1.00 86.06 228 VAL A N 1
ATOM 1827 C CA . VAL A 1 228 ? -4.994 -0.893 18.776 1.00 86.06 228 VAL A CA 1
ATOM 1828 C C . VAL A 1 228 ? -5.579 -1.144 20.139 1.00 86.06 228 VAL A C 1
ATOM 1830 O O . VAL A 1 228 ? -5.919 -0.184 20.832 1.00 86.06 228 VAL A O 1
ATOM 1833 N N . ASP A 1 229 ? -5.673 -2.418 20.504 1.00 84.56 229 ASP A N 1
ATOM 1834 C CA . ASP A 1 229 ? -6.152 -2.822 21.815 1.00 84.56 229 ASP A CA 1
ATOM 1835 C C . ASP A 1 229 ? -5.314 -2.117 22.886 1.00 84.56 229 ASP A C 1
ATOM 1837 O O . ASP A 1 229 ? -4.083 -2.223 22.929 1.00 84.56 229 ASP A O 1
ATOM 1841 N N . SER A 1 230 ? -5.985 -1.361 23.752 1.00 79.31 230 SER A N 1
ATOM 1842 C CA . SER A 1 230 ? -5.355 -0.579 24.819 1.00 79.31 230 SER A CA 1
ATOM 1843 C C . SER A 1 230 ? -4.496 -1.438 25.752 1.00 79.31 230 SER A C 1
ATOM 1845 O O . SER A 1 230 ? -3.520 -0.948 26.317 1.00 79.31 230 SER A O 1
ATOM 1847 N N . GLU A 1 231 ? -4.801 -2.733 25.864 1.00 79.19 231 GLU A N 1
ATOM 1848 C CA . GLU A 1 231 ? -4.014 -3.701 26.634 1.00 79.19 231 GLU A CA 1
ATOM 1849 C C . GLU A 1 231 ? -2.602 -3.918 26.064 1.00 79.19 231 GLU A C 1
ATOM 1851 O O . GLU A 1 231 ? -1.644 -4.052 26.826 1.00 79.19 231 GLU A O 1
ATOM 1856 N N . GLN A 1 232 ? -2.429 -3.888 24.736 1.00 69.75 232 GLN A N 1
ATOM 1857 C CA . GLN A 1 232 ? -1.096 -3.986 24.125 1.00 69.75 232 GLN A CA 1
ATOM 1858 C C . GLN A 1 232 ? -0.273 -2.718 24.373 1.00 69.75 232 GLN A C 1
ATOM 1860 O O . GLN A 1 232 ? 0.922 -2.807 24.653 1.00 69.75 232 GLN A O 1
ATOM 1865 N N . GLN A 1 233 ? -0.912 -1.543 24.354 1.00 67.50 233 GLN A N 1
ATOM 1866 C CA . GLN A 1 233 ? -0.229 -0.281 24.658 1.00 67.50 233 GLN A CA 1
ATOM 1867 C C . GLN A 1 233 ? 0.263 -0.221 26.109 1.00 67.50 233 GLN A C 1
ATOM 1869 O O . GLN A 1 233 ? 1.342 0.313 26.359 1.00 67.50 233 GLN A O 1
ATOM 1874 N N . ALA A 1 234 ? -0.486 -0.788 27.060 1.00 71.31 234 ALA A N 1
ATOM 1875 C CA . ALA A 1 234 ? -0.079 -0.826 28.464 1.00 71.31 234 ALA A CA 1
ATOM 1876 C C . ALA A 1 234 ? 1.160 -1.712 28.694 1.00 71.31 234 ALA A C 1
ATOM 1878 O O . ALA A 1 234 ? 2.027 -1.357 29.491 1.00 71.31 234 ALA A O 1
ATOM 1879 N N . ASN A 1 235 ? 1.278 -2.823 27.960 1.00 66.12 235 ASN A N 1
ATOM 1880 C CA . ASN A 1 235 ? 2.415 -3.739 28.082 1.00 66.12 235 ASN A CA 1
ATOM 1881 C C . ASN A 1 235 ? 3.691 -3.222 27.395 1.00 66.12 235 ASN A C 1
ATOM 1883 O O . ASN A 1 235 ? 4.791 -3.512 27.861 1.00 66.12 235 ASN A O 1
ATOM 1887 N N . GLU A 1 236 ? 3.573 -2.433 26.324 1.00 64.00 236 GLU A N 1
ATOM 1888 C CA . GLU A 1 236 ? 4.735 -1.830 25.651 1.00 64.00 236 GLU A CA 1
ATOM 1889 C C . GLU A 1 236 ? 5.136 -0.465 26.241 1.00 64.00 236 GLU A C 1
ATOM 1891 O O . GLU A 1 236 ? 6.306 -0.088 26.185 1.00 64.00 236 GLU A O 1
ATOM 1896 N N . GLY A 1 237 ? 4.207 0.254 26.881 1.00 54.47 237 GLY A N 1
ATOM 1897 C CA . GLY A 1 237 ? 4.427 1.572 27.493 1.00 54.47 237 GLY A CA 1
ATOM 1898 C C . GLY A 1 237 ? 5.347 1.595 28.723 1.00 54.47 237 GLY A C 1
ATOM 1899 O O . GLY A 1 237 ? 5.706 2.674 29.189 1.00 54.47 237 GLY A O 1
ATOM 1900 N N . GLY A 1 238 ? 5.777 0.433 29.231 1.00 50.50 238 GLY A N 1
ATOM 1901 C CA . GLY A 1 238 ? 6.855 0.331 30.227 1.00 50.50 238 GLY A CA 1
ATOM 1902 C C . GLY A 1 238 ? 8.258 0.569 29.647 1.00 50.50 238 GLY A C 1
ATOM 1903 O O . GLY A 1 238 ? 9.231 0.702 30.389 1.00 50.50 238 GLY A O 1
ATOM 1904 N N . VAL A 1 239 ? 8.375 0.639 28.319 1.00 53.25 239 VAL A N 1
ATOM 1905 C CA . VAL A 1 239 ? 9.616 0.927 27.600 1.00 53.25 239 VAL A CA 1
ATOM 1906 C C . VAL A 1 239 ? 9.678 2.438 27.368 1.00 53.25 239 VAL A C 1
ATOM 1908 O O . VAL A 1 239 ? 9.128 2.960 26.403 1.00 53.25 239 VAL A O 1
ATOM 1911 N N . THR A 1 240 ? 10.315 3.162 28.289 1.00 53.09 240 THR A N 1
ATOM 1912 C CA . THR A 1 240 ? 10.512 4.620 28.199 1.00 53.09 240 THR A CA 1
ATOM 1913 C C . THR A 1 240 ? 11.146 5.019 26.856 1.00 53.09 240 THR A C 1
ATOM 1915 O O . THR A 1 240 ? 11.912 4.244 26.283 1.00 53.09 240 THR A O 1
ATOM 1918 N N . GLU A 1 241 ? 10.874 6.227 26.338 1.00 50.31 241 GLU A N 1
ATOM 1919 C CA . GLU A 1 241 ? 11.413 6.728 25.049 1.00 50.31 241 GLU A CA 1
ATOM 1920 C C . GLU A 1 241 ? 12.939 6.552 24.904 1.00 50.31 241 GLU A C 1
ATOM 1922 O O . GLU A 1 241 ? 13.446 6.316 23.805 1.00 50.31 241 GLU A O 1
ATOM 1927 N N . GLY A 1 242 ? 13.682 6.569 26.019 1.00 52.19 242 GLY A N 1
ATOM 1928 C CA . GLY A 1 242 ? 15.117 6.275 26.039 1.00 52.19 242 GLY A CA 1
ATOM 1929 C C . GLY A 1 242 ? 15.476 4.844 25.609 1.00 52.19 242 GLY A C 1
ATOM 1930 O O . GLY A 1 242 ? 16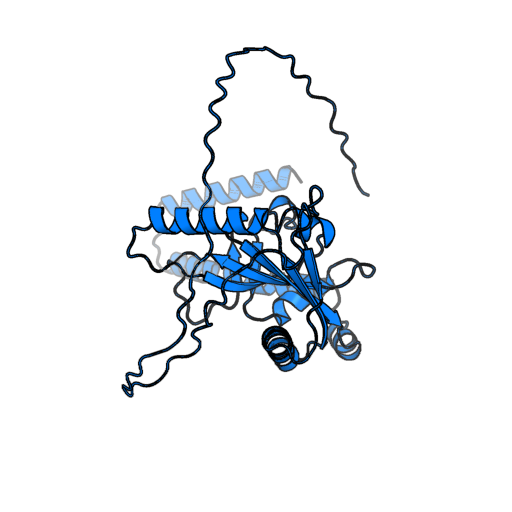.540 4.622 25.033 1.00 52.19 242 GLY A O 1
ATOM 1931 N N . SER A 1 243 ? 14.589 3.874 25.826 1.00 52.00 243 SER A N 1
ATOM 1932 C CA . SER A 1 243 ? 14.809 2.459 25.525 1.00 52.00 243 SER A CA 1
ATOM 1933 C C . SER A 1 243 ? 14.545 2.104 24.057 1.00 52.00 243 SER A C 1
ATOM 1935 O O . SER A 1 243 ? 15.271 1.290 23.490 1.00 52.00 243 SER A O 1
ATOM 1937 N N . VAL A 1 244 ? 13.611 2.773 23.369 1.00 51.34 244 VAL A N 1
ATOM 1938 C CA . VAL A 1 244 ? 13.393 2.548 21.923 1.00 51.34 244 VAL A CA 1
ATOM 1939 C C . VAL A 1 244 ? 14.562 3.101 21.099 1.00 51.34 244 VAL A C 1
ATOM 1941 O O . VAL A 1 244 ? 15.071 2.414 20.209 1.00 51.34 244 VAL A O 1
ATOM 1944 N N . ALA A 1 245 ? 15.066 4.289 21.453 1.00 50.84 245 ALA A N 1
ATOM 1945 C CA . ALA A 1 245 ? 16.289 4.840 20.868 1.00 50.84 245 ALA A CA 1
ATOM 1946 C C . ALA A 1 245 ? 17.525 3.983 21.202 1.00 50.84 245 ALA A C 1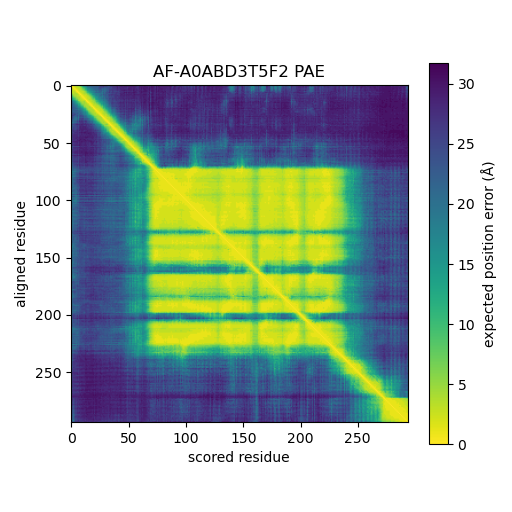
ATOM 1948 O O . ALA A 1 245 ? 18.395 3.802 20.348 1.00 50.84 245 ALA A O 1
ATOM 1949 N N . ALA A 1 246 ? 17.598 3.403 22.406 1.00 52.09 246 ALA A N 1
ATOM 1950 C CA . ALA A 1 246 ? 18.655 2.464 22.783 1.00 52.09 246 ALA A CA 1
ATOM 1951 C C . ALA A 1 246 ? 18.563 1.128 22.024 1.00 52.09 246 ALA A C 1
ATOM 1953 O O . ALA A 1 246 ? 19.593 0.596 21.621 1.00 52.09 246 ALA A O 1
ATOM 1954 N N . LYS A 1 247 ? 17.357 0.615 21.757 1.00 50.81 247 LYS A N 1
ATOM 1955 C CA . LYS A 1 247 ? 17.127 -0.630 21.005 1.00 50.81 247 LYS A CA 1
ATOM 1956 C C . LYS A 1 247 ? 17.482 -0.476 19.526 1.00 50.81 247 LYS A C 1
ATOM 1958 O O . LYS A 1 247 ? 18.135 -1.349 18.964 1.00 50.81 247 LYS A O 1
ATOM 1963 N N . TRP A 1 248 ? 17.165 0.669 18.916 1.00 50.28 248 TRP A N 1
ATOM 1964 C CA . TRP A 1 248 ? 17.646 1.003 17.569 1.00 50.28 248 TRP A CA 1
ATOM 1965 C C . TRP A 1 248 ? 19.159 1.263 17.530 1.00 50.28 248 TRP A C 1
ATOM 1967 O O . TRP A 1 248 ? 19.828 0.814 16.600 1.00 50.28 248 TRP A O 1
ATOM 1977 N N . LYS A 1 249 ? 19.738 1.913 18.552 1.00 50.44 249 LYS A N 1
ATOM 1978 C CA . LYS A 1 249 ? 21.201 2.050 18.690 1.00 50.44 249 LYS A CA 1
ATOM 1979 C C . LYS A 1 249 ? 21.904 0.706 18.891 1.00 50.44 249 LYS A C 1
ATOM 1981 O O . LYS A 1 249 ? 23.002 0.549 18.376 1.00 50.44 249 LYS A O 1
ATOM 1986 N N . SER A 1 250 ? 21.289 -0.252 19.584 1.00 49.81 250 SER A N 1
ATOM 1987 C CA . SER A 1 250 ? 21.780 -1.630 19.726 1.00 49.81 250 SER A CA 1
ATOM 1988 C C . SER A 1 250 ? 21.717 -2.377 18.393 1.00 49.81 250 SER A C 1
ATOM 1990 O O . SER A 1 250 ? 22.718 -2.956 17.988 1.00 49.81 250 SER A O 1
ATOM 1992 N N . PHE A 1 251 ? 20.612 -2.267 17.650 1.00 46.25 251 PHE A N 1
ATOM 1993 C CA . PHE A 1 251 ? 20.467 -2.904 16.337 1.00 46.25 251 PHE A CA 1
ATOM 1994 C C . PHE A 1 251 ? 21.458 -2.353 15.294 1.00 46.25 251 PHE A C 1
ATOM 1996 O O . PHE A 1 251 ? 22.030 -3.101 14.506 1.00 46.25 251 PHE A O 1
ATOM 2003 N N . ILE A 1 252 ? 21.727 -1.043 15.316 1.00 50.09 252 ILE A N 1
ATOM 2004 C CA . ILE A 1 252 ? 22.773 -0.424 14.482 1.00 50.09 252 ILE A CA 1
ATOM 2005 C C . ILE A 1 252 ? 24.178 -0.714 15.056 1.00 50.09 252 ILE A C 1
ATOM 2007 O O . ILE A 1 252 ? 25.141 -0.872 14.306 1.00 50.09 252 ILE A O 1
ATOM 2011 N N . GLY A 1 253 ? 24.314 -0.833 16.376 1.00 46.44 253 GLY A N 1
ATOM 2012 C CA . GLY A 1 253 ? 25.561 -1.137 17.082 1.00 46.44 253 GLY A CA 1
ATOM 2013 C C . GLY A 1 253 ? 26.093 -2.549 16.828 1.00 46.44 253 GLY A C 1
ATOM 2014 O O . GLY A 1 253 ? 27.302 -2.708 16.673 1.00 46.44 253 GLY A O 1
ATOM 2015 N N . ASP A 1 254 ? 25.222 -3.545 16.666 1.00 43.72 254 ASP A N 1
ATOM 2016 C CA . ASP A 1 254 ? 25.633 -4.923 16.355 1.00 43.72 254 ASP A CA 1
ATOM 2017 C C . ASP A 1 254 ? 26.277 -5.042 14.967 1.00 43.72 254 ASP A C 1
ATOM 2019 O O . ASP A 1 254 ? 27.211 -5.823 14.773 1.00 43.72 254 ASP A O 1
ATOM 2023 N N . THR A 1 255 ? 25.906 -4.176 14.017 1.00 46.25 255 THR A N 1
ATOM 2024 C CA . THR A 1 255 ? 26.648 -4.088 12.748 1.00 46.25 255 THR A CA 1
ATOM 2025 C C . THR A 1 255 ? 28.034 -3.459 12.907 1.00 46.25 255 THR A C 1
ATOM 2027 O O . THR A 1 255 ? 28.930 -3.806 12.147 1.00 46.25 255 THR A O 1
ATOM 2030 N N . ARG A 1 256 ? 28.288 -2.619 13.924 1.00 47.84 256 ARG A N 1
ATOM 2031 C CA . ARG A 1 256 ? 29.648 -2.119 14.218 1.00 47.84 256 ARG A CA 1
ATOM 2032 C C . ARG A 1 256 ? 30.546 -3.203 14.817 1.00 47.84 256 ARG A C 1
ATOM 2034 O O . ARG A 1 256 ? 31.736 -3.218 14.509 1.00 47.84 256 ARG A O 1
ATOM 2041 N N . GLY A 1 257 ? 29.996 -4.137 15.598 1.00 44.62 257 GLY A N 1
ATOM 2042 C CA . GLY A 1 257 ? 30.754 -5.256 16.177 1.00 44.62 257 GLY A CA 1
ATOM 2043 C C . GLY A 1 257 ? 31.430 -6.138 15.120 1.00 44.62 257 GLY A C 1
ATOM 2044 O O . GLY A 1 257 ? 32.601 -6.488 15.260 1.00 44.62 257 GLY A O 1
ATOM 2045 N N . SER A 1 258 ? 30.744 -6.402 14.003 1.00 46.72 258 SER A N 1
ATOM 2046 C CA . SER A 1 258 ? 31.293 -7.188 12.885 1.00 46.72 258 SER A CA 1
ATOM 2047 C C . SER A 1 258 ? 32.455 -6.490 12.163 1.00 46.72 258 SER A C 1
ATOM 2049 O O . SER A 1 258 ? 33.388 -7.151 11.702 1.00 46.72 258 SER A O 1
ATOM 2051 N N . TRP A 1 259 ? 32.437 -5.157 12.075 1.00 46.78 259 TRP A N 1
ATOM 2052 C CA . TRP A 1 259 ? 33.518 -4.389 11.445 1.00 46.78 259 TRP A CA 1
ATOM 2053 C C . TRP A 1 259 ? 34.734 -4.258 12.369 1.00 46.78 259 TRP A C 1
ATOM 2055 O O . TRP A 1 259 ? 35.867 -4.373 11.903 1.00 46.78 259 TRP A O 1
ATOM 2065 N N . PHE A 1 260 ? 34.523 -4.103 13.681 1.00 48.00 260 PHE A N 1
ATOM 2066 C CA . PHE A 1 260 ? 35.617 -4.078 14.659 1.00 48.00 260 PHE A CA 1
ATOM 2067 C C . PHE A 1 260 ? 36.293 -5.444 14.833 1.00 48.00 260 PHE A C 1
ATOM 2069 O O . PHE A 1 260 ? 37.518 -5.491 14.938 1.00 48.00 260 PHE A O 1
ATOM 2076 N N . ALA A 1 261 ? 35.543 -6.549 14.778 1.00 50.78 261 ALA A N 1
ATOM 2077 C CA . ALA A 1 261 ? 36.122 -7.895 14.781 1.00 50.78 261 ALA A CA 1
ATOM 2078 C C . ALA A 1 261 ? 36.991 -8.149 13.534 1.00 50.78 261 ALA A C 1
ATOM 2080 O O . ALA A 1 261 ? 38.075 -8.721 13.636 1.00 50.78 261 ALA A O 1
ATOM 2081 N N . THR A 1 262 ? 36.571 -7.640 12.370 1.00 50.22 262 THR A N 1
ATOM 2082 C CA . THR A 1 262 ? 37.359 -7.720 11.127 1.00 50.22 262 THR A CA 1
ATOM 2083 C C . THR A 1 262 ? 38.616 -6.842 11.203 1.00 50.22 262 THR A C 1
ATOM 2085 O O . THR A 1 262 ? 39.699 -7.268 10.804 1.00 50.22 262 THR A O 1
ATOM 2088 N N . ALA A 1 263 ? 38.528 -5.646 11.794 1.00 50.97 263 ALA A N 1
ATOM 2089 C CA . ALA A 1 263 ? 39.681 -4.767 12.000 1.00 50.97 263 ALA A CA 1
ATOM 2090 C C . ALA A 1 263 ? 40.702 -5.338 13.008 1.00 50.97 263 ALA A C 1
ATOM 2092 O O . ALA A 1 263 ? 41.906 -5.255 12.764 1.00 50.97 263 ALA A O 1
ATOM 2093 N N . GLN A 1 264 ? 40.252 -5.980 14.095 1.00 51.84 264 GLN A N 1
ATOM 2094 C CA . GLN A 1 264 ? 41.139 -6.683 15.035 1.00 51.84 264 GLN A CA 1
ATOM 2095 C C . GLN A 1 264 ? 41.782 -7.928 14.415 1.00 51.84 264 GLN A C 1
ATOM 2097 O O . GLN A 1 264 ? 42.971 -8.160 14.630 1.00 51.84 264 GLN A O 1
ATOM 2102 N N . ALA A 1 265 ? 41.051 -8.684 13.589 1.00 51.16 265 ALA A N 1
ATOM 2103 C CA . ALA A 1 265 ? 41.625 -9.800 12.840 1.00 51.16 265 ALA A CA 1
ATOM 2104 C C . ALA A 1 265 ? 42.692 -9.323 11.837 1.00 51.16 265 ALA A C 1
ATOM 2106 O O . ALA A 1 265 ? 43.743 -9.941 11.713 1.00 51.16 265 ALA A O 1
ATOM 2107 N N . THR A 1 266 ? 42.488 -8.174 11.186 1.00 52.00 266 THR A N 1
ATOM 2108 C CA . THR A 1 266 ? 43.470 -7.610 10.239 1.00 52.00 266 THR A CA 1
ATOM 2109 C C . THR A 1 266 ? 44.726 -7.087 10.954 1.00 52.00 266 THR A C 1
ATOM 2111 O O . THR A 1 266 ? 45.835 -7.228 10.441 1.00 52.00 266 THR A O 1
ATOM 2114 N N . ALA A 1 267 ? 44.582 -6.551 12.173 1.00 49.97 267 ALA A N 1
ATOM 2115 C CA . ALA A 1 267 ? 45.710 -6.134 13.010 1.00 49.97 267 ALA A CA 1
ATOM 2116 C C . ALA A 1 267 ? 46.549 -7.321 13.527 1.00 49.97 267 ALA A C 1
ATOM 2118 O O . ALA A 1 267 ? 47.759 -7.182 13.693 1.00 49.97 267 ALA A O 1
ATOM 2119 N N . ALA A 1 268 ? 45.938 -8.494 13.729 1.00 50.06 268 ALA A N 1
ATOM 2120 C CA . ALA A 1 268 ? 46.636 -9.706 14.164 1.00 50.06 268 ALA A CA 1
ATOM 2121 C C . ALA A 1 268 ? 47.477 -10.373 13.054 1.00 50.06 268 ALA A C 1
ATOM 2123 O O . ALA A 1 268 ? 48.402 -11.120 13.362 1.00 50.06 268 ALA A O 1
ATOM 2124 N N . PHE A 1 269 ? 47.201 -10.084 11.776 1.00 51.34 269 PHE A N 1
ATOM 2125 C CA . PHE A 1 269 ? 47.893 -10.690 10.629 1.00 51.34 269 PHE A CA 1
ATOM 2126 C C . PHE A 1 269 ? 49.026 -9.843 10.026 1.00 51.34 269 PHE A C 1
ATOM 2128 O O . PHE A 1 269 ? 49.589 -10.226 9.004 1.00 51.34 269 PHE A O 1
ATOM 2135 N N . GLY A 1 270 ? 49.398 -8.710 10.634 1.00 48.91 270 GLY A N 1
ATOM 2136 C CA . GLY A 1 270 ? 50.605 -7.963 10.243 1.00 48.91 270 GLY A CA 1
ATOM 2137 C C . GLY A 1 270 ? 50.618 -7.417 8.806 1.00 48.91 270 GLY A C 1
ATOM 2138 O O . GLY A 1 270 ? 51.666 -7.006 8.320 1.00 48.91 270 GLY A O 1
ATOM 2139 N N . LEU A 1 271 ? 49.472 -7.376 8.121 1.00 55.25 271 LEU A N 1
ATOM 2140 C CA . LEU A 1 271 ? 49.342 -6.825 6.771 1.00 55.25 271 LEU A CA 1
ATOM 2141 C C . LEU A 1 271 ? 48.863 -5.371 6.843 1.00 55.25 271 LEU A C 1
ATOM 2143 O O . LEU A 1 271 ? 47.735 -5.039 6.480 1.00 55.25 271 LEU A O 1
ATOM 2147 N N . THR A 1 272 ? 49.722 -4.473 7.328 1.00 51.06 272 THR A N 1
ATOM 2148 C CA . THR A 1 272 ? 49.495 -3.032 7.159 1.00 51.06 272 THR A CA 1
ATOM 2149 C C . THR A 1 272 ? 50.039 -2.594 5.804 1.00 51.06 272 THR A C 1
ATOM 2151 O O . THR A 1 272 ? 51.175 -2.134 5.705 1.00 51.06 272 THR A O 1
ATOM 2154 N N . ASN A 1 273 ? 49.227 -2.715 4.756 1.00 66.19 273 ASN A N 1
ATOM 2155 C CA . ASN A 1 273 ? 49.494 -1.996 3.512 1.00 66.19 273 ASN A CA 1
ATOM 2156 C C . ASN A 1 273 ? 49.305 -0.489 3.769 1.00 66.19 273 ASN A C 1
ATOM 2158 O O . ASN A 1 273 ? 48.396 -0.093 4.504 1.00 66.19 273 ASN A O 1
ATOM 2162 N N . GLU A 1 274 ? 50.143 0.362 3.169 1.00 68.56 274 GLU A N 1
ATOM 2163 C CA . GLU A 1 274 ? 50.113 1.827 3.358 1.00 68.56 274 GLU A CA 1
ATOM 2164 C C . GLU A 1 274 ? 48.731 2.460 3.133 1.00 68.56 274 GLU A C 1
ATOM 2166 O O . GLU A 1 274 ? 48.370 3.442 3.783 1.00 68.56 274 GLU A O 1
ATOM 2171 N N . VAL A 1 275 ? 47.916 1.841 2.280 1.00 65.31 275 VAL A N 1
ATOM 2172 C CA . VAL A 1 275 ? 46.538 2.251 1.993 1.00 65.31 275 VAL A CA 1
ATOM 2173 C C . VAL A 1 275 ? 45.678 2.286 3.262 1.00 65.31 275 VAL A C 1
ATOM 2175 O O . VAL A 1 275 ? 44.898 3.217 3.457 1.00 65.31 275 VAL A O 1
ATOM 2178 N N . THR A 1 276 ? 45.853 1.334 4.181 1.00 70.38 276 THR A N 1
ATOM 2179 C CA . THR A 1 276 ? 45.079 1.281 5.430 1.00 70.38 276 THR A CA 1
ATOM 2180 C C . THR A 1 276 ? 45.450 2.433 6.366 1.00 70.38 276 THR A C 1
ATOM 2182 O O . THR A 1 276 ? 44.580 3.000 7.024 1.00 70.38 276 THR A O 1
ATOM 2185 N N . ARG A 1 277 ? 46.727 2.841 6.389 1.00 72.06 277 ARG A N 1
ATOM 2186 C CA . ARG A 1 277 ? 47.185 4.001 7.174 1.00 72.06 277 ARG A CA 1
ATOM 2187 C C . ARG A 1 277 ? 46.634 5.315 6.621 1.00 72.06 277 ARG A C 1
ATOM 2189 O O . ARG A 1 277 ? 46.183 6.149 7.404 1.00 72.06 277 ARG A O 1
ATOM 2196 N N . LEU A 1 278 ? 46.607 5.468 5.296 1.00 76.50 278 LEU A N 1
ATOM 2197 C CA . LEU A 1 278 ? 46.007 6.629 4.629 1.00 76.50 278 LEU A CA 1
ATOM 2198 C C . LEU A 1 278 ? 44.508 6.750 4.922 1.00 76.50 278 LEU A C 1
ATOM 2200 O O . LEU A 1 278 ? 44.032 7.832 5.261 1.00 76.50 278 LEU A O 1
ATOM 2204 N N . MET A 1 279 ? 43.775 5.636 4.871 1.00 74.56 279 MET A N 1
ATOM 2205 C CA . MET A 1 279 ? 42.334 5.627 5.140 1.00 74.56 279 MET A CA 1
ATOM 2206 C C . MET A 1 279 ? 42.012 5.961 6.602 1.00 74.56 279 MET A C 1
ATOM 2208 O O . MET A 1 279 ? 41.086 6.728 6.860 1.00 74.56 279 MET A O 1
ATOM 2212 N N . ILE A 1 280 ? 42.797 5.453 7.560 1.00 82.50 280 ILE A N 1
ATOM 2213 C CA . ILE A 1 280 ? 42.640 5.799 8.984 1.00 82.50 280 ILE A CA 1
ATOM 2214 C C . ILE A 1 280 ? 42.944 7.286 9.217 1.00 82.50 280 ILE A C 1
ATOM 2216 O O . ILE A 1 280 ? 42.186 7.960 9.913 1.00 82.50 280 ILE A O 1
ATOM 2220 N N . GLY A 1 281 ? 44.008 7.817 8.606 1.00 83.88 281 GLY A N 1
ATOM 2221 C CA . GLY A 1 281 ? 44.361 9.235 8.709 1.00 83.88 281 GLY A CA 1
ATOM 2222 C C . GLY A 1 281 ? 43.268 10.161 8.168 1.00 83.88 281 GLY A C 1
ATOM 2223 O O . GLY A 1 281 ? 42.897 11.127 8.835 1.00 83.88 281 GLY A O 1
ATOM 2224 N N . LEU A 1 282 ? 42.693 9.827 7.007 1.00 86.81 282 LEU A N 1
ATOM 2225 C CA . LEU A 1 282 ? 41.585 10.578 6.410 1.00 86.81 282 LEU A CA 1
ATOM 2226 C C . LEU A 1 282 ? 40.352 10.582 7.328 1.00 86.81 282 LEU A C 1
ATOM 2228 O O . LEU A 1 282 ? 39.724 11.620 7.533 1.00 86.81 282 LEU A O 1
ATOM 2232 N N . PHE A 1 283 ? 40.034 9.428 7.917 1.00 86.81 283 PHE A N 1
ATOM 2233 C CA . PHE A 1 283 ? 38.867 9.275 8.781 1.00 86.81 283 PHE A CA 1
ATOM 2234 C C . PHE A 1 283 ? 39.002 10.066 10.087 1.00 86.81 283 PHE A C 1
ATOM 2236 O O . PHE A 1 283 ? 38.047 10.713 10.517 1.00 86.81 283 PHE A O 1
ATOM 2243 N N . ILE A 1 284 ? 40.197 10.063 10.690 1.00 88.94 284 ILE A N 1
ATOM 2244 C CA . ILE A 1 284 ? 40.489 10.876 11.876 1.00 88.94 284 ILE A CA 1
ATOM 2245 C C . ILE A 1 284 ? 40.368 12.360 11.523 1.00 88.94 284 ILE A C 1
ATOM 2247 O O . ILE A 1 284 ? 39.668 13.075 12.227 1.00 88.94 284 ILE A O 1
ATOM 2251 N N . GLY A 1 285 ? 40.956 12.813 10.409 1.00 87.06 285 GLY A N 1
ATOM 2252 C CA . GLY A 1 285 ? 40.899 14.219 9.993 1.00 87.06 285 GLY A CA 1
ATOM 2253 C C . GLY A 1 285 ? 39.474 14.754 9.813 1.00 87.06 285 GLY A C 1
ATOM 2254 O O . GLY A 1 285 ? 39.151 15.832 10.314 1.00 87.06 285 GLY A O 1
ATOM 2255 N N . ILE A 1 286 ? 38.601 13.979 9.162 1.00 86.06 286 ILE A N 1
ATOM 2256 C CA . ILE A 1 286 ? 37.187 14.343 8.973 1.00 86.06 286 ILE A CA 1
ATOM 2257 C C . ILE A 1 286 ? 36.458 14.425 10.322 1.00 86.06 286 ILE A C 1
ATOM 2259 O O . ILE A 1 286 ? 35.685 15.355 10.553 1.00 86.06 286 ILE A O 1
ATOM 2263 N N . LEU A 1 287 ? 36.724 13.484 11.233 1.00 82.06 287 LEU A N 1
ATOM 2264 C CA . LEU A 1 287 ? 36.097 13.468 12.552 1.00 82.06 287 LEU A CA 1
ATOM 2265 C C . LEU A 1 287 ? 36.511 14.681 13.398 1.00 82.06 287 LEU A C 1
ATOM 2267 O O . LEU A 1 287 ? 35.661 15.282 14.053 1.00 82.06 287 LEU A O 1
ATOM 2271 N N . THR A 1 288 ? 37.784 15.082 13.355 1.00 83.44 288 THR A N 1
ATOM 2272 C CA . THR A 1 288 ? 38.267 16.264 14.086 1.00 83.44 288 THR A CA 1
ATOM 2273 C C . THR A 1 288 ? 37.644 17.553 13.555 1.00 83.44 288 THR A C 1
ATOM 2275 O O . THR A 1 288 ? 37.281 18.420 14.346 1.00 83.44 288 THR A O 1
ATOM 2278 N N . MET A 1 289 ? 37.466 17.671 12.233 1.00 79.31 289 MET A N 1
ATOM 2279 C CA . MET A 1 289 ? 36.804 18.833 11.626 1.00 79.31 289 MET A CA 1
ATOM 2280 C C . MET A 1 289 ? 35.325 18.929 12.006 1.00 79.31 289 MET A C 1
ATOM 2282 O O . MET A 1 289 ? 34.843 20.016 12.312 1.00 79.31 289 MET A O 1
ATOM 2286 N N . LEU A 1 290 ? 34.615 17.800 12.048 1.00 79.00 290 LEU A N 1
ATOM 2287 C CA . LEU A 1 290 ? 33.214 17.764 12.479 1.00 79.00 290 LEU A CA 1
ATOM 2288 C C . LEU A 1 290 ? 33.053 18.125 13.961 1.00 79.00 290 LEU A C 1
ATOM 2290 O O . LEU A 1 290 ? 32.079 18.776 14.324 1.00 79.00 290 LEU A O 1
ATOM 2294 N N . LEU A 1 291 ? 34.015 17.749 14.807 1.00 78.31 291 LEU A N 1
ATOM 2295 C CA . LEU A 1 291 ? 34.010 18.087 16.233 1.00 78.31 291 LEU A CA 1
ATOM 2296 C C . LEU A 1 291 ? 34.359 19.553 16.524 1.00 78.31 291 LEU A C 1
ATOM 2298 O O . LEU A 1 291 ? 34.032 20.026 17.601 1.00 78.31 291 LEU A O 1
ATOM 2302 N N . HIS A 1 292 ? 35.017 20.269 15.608 1.00 70.88 292 HIS A N 1
ATOM 2303 C CA . HIS A 1 292 ? 35.288 21.709 15.757 1.00 70.88 292 HIS A CA 1
ATOM 2304 C C . HIS A 1 292 ? 34.137 22.610 15.285 1.00 70.88 292 HIS A C 1
ATOM 2306 O O . HIS A 1 292 ? 34.145 23.804 15.571 1.00 70.88 292 HIS A O 1
ATOM 2312 N N . HIS A 1 293 ? 33.164 22.058 14.558 1.00 62.09 293 HIS A N 1
ATOM 2313 C CA . HIS A 1 293 ? 31.990 22.789 14.073 1.00 62.09 293 HIS A CA 1
ATOM 2314 C C . HIS A 1 293 ? 30.724 22.572 14.919 1.00 62.09 293 HIS A C 1
ATOM 2316 O O . HIS A 1 293 ? 29.676 23.130 14.589 1.00 62.09 293 HIS A O 1
ATOM 2322 N N . LEU A 1 294 ? 30.829 21.785 15.992 1.00 69.12 294 LEU A N 1
ATOM 2323 C CA . LEU A 1 294 ? 29.812 21.594 17.029 1.00 69.12 294 LEU A CA 1
ATOM 2324 C C . LEU A 1 294 ? 30.183 22.401 18.275 1.00 69.12 294 LEU A C 1
ATOM 2326 O O . LEU A 1 294 ? 29.246 22.946 18.897 1.00 69.12 294 LEU A O 1
#

Nearest PDB structures (foldseek):
  2pqf-assembly9_A  TM=8.562E-01  e=4.081E-10  Homo sapiens
  6v3w-assembly1_A-2  TM=8.534E-01  e=4.081E-10  Homo sapiens
  2pqf-assembly7_F-2  TM=8.551E-01  e=5.812E-10  Homo sapiens
  2pqf-assembly8_D-3  TM=8.570E-01  e=1.780E-09  Homo sapiens
  7oqq-assembly1_A  TM=7.336E-01  e=9.310E-10  Homo sapiens

Organism: Sinanodonta woodiana (NCBI:txid1069815)

Radius of gyration: 26.77 Å; Cα contacts (8 Å, |Δi|>4): 267; chains: 1; bounding box: 76×70×70 Å